Protein AF-A0AAP7GVU2-F1 (afdb_monomer)

Foldseek 3Di:
DQDPVLVVQCLQCVCVPQPPVNDDPPDDRPNHHHLPQPPVPWPLVVDDADLQCLQDWDATRPNPWIFGVLLSLLLVLQVDPDPVSVVVSVVSNVSSVVSPRDQAGAIPQLHGSLLSLLVQLQLLDVVGHPNDNPSNVVSLVDQYDLCSQATAGNQFGDHLLLSQLSNQALVSNLSSLVSPHDQQDDTLQNDGSLLVLLVLVCLQPPLVVVLVVLVPDDDFDPVQVVSVVSVCCSPDPHSCPVPVPPPDDPVVVSVVVSVVVSVSSVSSNVSCVVRHDPVSSLSSNLSSLVSPNQQQDFHDDGQKTGDGSLLSCLLVLPASSNVSNVVSVDDQADWMWGDPRPDTDIDGSVNSCVVSVSVNDDD

InterPro domains:
  IPR002110 Ankyrin repeat [PS50088] (156-188)
  IPR002110 Ankyrin repeat [SM00248] (156-185)
  IPR002110 Ankyrin repeat [SM00248] (189-222)
  IPR002110 Ankyrin repeat [SM00248] (268-297)
  IPR002110 Ankyrin repeat [SM00248] (305-334)
  IPR036770 Ankyrin repeat-containing domain superfamily [G3DSA:1.25.40.20] (55-212)
  IPR036770 Ankyrin repeat-containing domain superfamily [G3DSA:1.25.40.20] (213-343)
  IPR036770 Ankyrin repeat-containing domain superfamily [SSF48403] (91-334)

Structure (mmCIF, N/CA/C/O backbone):
data_AF-A0AAP7GVU2-F1
#
_entry.id   AF-A0AAP7GVU2-F1
#
loop_
_atom_site.group_PDB
_atom_site.id
_atom_site.type_symbol
_atom_site.label_atom_id
_atom_site.label_alt_id
_atom_site.label_comp_id
_atom_site.label_asym_id
_atom_site.label_entity_id
_atom_site.label_seq_id
_atom_site.pdbx_PDB_ins_code
_atom_site.Cartn_x
_atom_site.Cartn_y
_atom_site.Cartn_z
_atom_site.occupancy
_atom_site.B_iso_or_equiv
_atom_site.auth_seq_id
_atom_site.auth_comp_id
_atom_site.auth_asym_id
_atom_site.auth_atom_id
_atom_site.pdbx_PDB_model_num
ATOM 1 N N . MET A 1 1 ? 8.728 -13.410 10.302 1.00 65.19 1 MET A N 1
ATOM 2 C CA . MET A 1 1 ? 9.388 -14.628 9.750 1.00 65.19 1 MET A CA 1
ATOM 3 C C . MET A 1 1 ? 10.706 -14.190 9.121 1.00 65.19 1 MET A C 1
ATOM 5 O O . MET A 1 1 ? 10.751 -13.075 8.619 1.00 65.19 1 MET A O 1
ATOM 9 N N . ILE A 1 2 ? 11.783 -14.975 9.203 1.00 74.62 2 ILE A N 1
ATOM 10 C CA . ILE A 1 2 ? 13.047 -14.626 8.525 1.00 74.62 2 ILE A CA 1
ATOM 11 C C . ILE A 1 2 ? 12.935 -15.095 7.074 1.00 74.62 2 ILE A C 1
ATOM 13 O O . ILE A 1 2 ? 12.650 -16.266 6.845 1.00 74.62 2 ILE A O 1
ATOM 17 N N . ALA A 1 3 ? 13.106 -14.189 6.116 1.00 77.81 3 ALA A N 1
ATOM 18 C CA . ALA A 1 3 ? 13.034 -14.504 4.693 1.00 77.81 3 ALA A CA 1
ATOM 19 C C . ALA A 1 3 ? 14.402 -14.927 4.129 1.00 77.81 3 ALA A C 1
ATOM 21 O O . ALA A 1 3 ? 15.443 -14.462 4.591 1.00 77.81 3 ALA A O 1
ATOM 22 N N . ASP A 1 4 ? 14.411 -15.742 3.071 1.00 81.00 4 ASP A N 1
ATOM 23 C CA . ASP A 1 4 ? 15.646 -16.259 2.453 1.00 81.00 4 ASP A CA 1
ATOM 24 C C . ASP A 1 4 ? 16.606 -15.151 1.998 1.00 81.00 4 ASP A C 1
ATOM 26 O O . ASP A 1 4 ? 17.825 -15.269 2.133 1.00 81.00 4 ASP A O 1
ATOM 30 N N . TRP A 1 5 ? 16.063 -14.032 1.503 1.00 79.06 5 TRP A N 1
ATOM 31 C CA . TRP A 1 5 ? 16.873 -12.877 1.109 1.00 79.06 5 TRP A CA 1
ATOM 32 C C . TRP A 1 5 ? 17.590 -12.232 2.306 1.00 79.06 5 TRP A C 1
ATOM 34 O O . TRP A 1 5 ? 18.662 -11.656 2.130 1.00 79.06 5 TRP A O 1
ATOM 44 N N . GLU A 1 6 ? 17.035 -12.338 3.518 1.00 76.94 6 GLU A N 1
ATOM 45 C CA . GLU A 1 6 ? 17.656 -11.838 4.750 1.00 76.94 6 GLU A CA 1
ATOM 46 C C . GLU A 1 6 ? 18.810 -12.734 5.174 1.00 76.94 6 GLU A C 1
ATOM 48 O O . GLU A 1 6 ? 19.881 -12.231 5.506 1.00 76.94 6 GLU A O 1
ATOM 53 N N . VAL A 1 7 ? 18.620 -14.053 5.083 1.00 81.62 7 VAL A N 1
ATOM 54 C CA . VAL A 1 7 ? 19.674 -15.036 5.355 1.00 81.62 7 VAL A CA 1
ATOM 55 C C . VAL A 1 7 ? 20.846 -14.847 4.388 1.00 81.62 7 VAL A C 1
ATOM 57 O O . VAL A 1 7 ? 21.990 -14.750 4.833 1.00 81.62 7 VAL A O 1
ATOM 60 N N . ASP A 1 8 ? 20.580 -14.710 3.081 1.00 79.44 8 ASP A N 1
ATOM 61 C CA . ASP A 1 8 ? 21.617 -14.421 2.073 1.00 79.44 8 ASP A CA 1
ATOM 62 C C . ASP A 1 8 ? 22.334 -13.093 2.363 1.00 79.44 8 ASP A C 1
ATOM 64 O O . ASP A 1 8 ? 23.564 -13.016 2.299 1.00 79.44 8 ASP A O 1
ATOM 68 N N . MET A 1 9 ? 21.583 -12.049 2.726 1.00 77.00 9 MET A N 1
ATOM 69 C CA . MET A 1 9 ? 22.136 -10.743 3.074 1.00 77.00 9 MET A CA 1
ATOM 70 C C . MET A 1 9 ? 23.056 -10.819 4.306 1.00 77.00 9 MET A C 1
ATOM 72 O O . MET A 1 9 ? 24.172 -10.295 4.258 1.00 77.00 9 MET A O 1
ATOM 76 N N . TRP A 1 10 ? 22.632 -11.481 5.388 1.00 78.88 10 TRP A N 1
ATOM 77 C CA . TRP A 1 10 ? 23.441 -11.644 6.600 1.00 78.88 10 TRP A CA 1
ATOM 78 C C . TRP A 1 10 ? 24.687 -12.488 6.351 1.00 78.88 10 TRP A C 1
ATOM 80 O O . TRP A 1 10 ? 25.778 -12.079 6.747 1.00 78.88 10 TRP A O 1
ATOM 90 N N . ALA A 1 11 ? 24.563 -13.607 5.631 1.00 80.31 11 ALA A N 1
ATOM 91 C CA . ALA A 1 11 ? 25.698 -14.463 5.292 1.00 80.31 11 ALA A CA 1
ATOM 92 C C . ALA A 1 11 ? 26.778 -13.695 4.507 1.00 80.31 11 ALA A C 1
ATOM 94 O O . ALA A 1 11 ? 27.972 -13.827 4.771 1.00 80.31 11 ALA A O 1
ATOM 95 N N . ARG A 1 12 ? 26.371 -12.814 3.583 1.00 78.44 12 ARG A N 1
ATOM 96 C CA . ARG A 1 12 ? 27.285 -11.962 2.797 1.00 78.44 12 ARG A CA 1
ATOM 97 C C . ARG A 1 12 ? 27.910 -10.814 3.581 1.00 78.44 12 ARG A C 1
ATOM 99 O O . ARG A 1 12 ? 28.973 -10.328 3.194 1.00 78.44 12 ARG A O 1
ATOM 106 N N . ALA A 1 13 ? 27.255 -10.354 4.640 1.00 77.06 13 ALA A N 1
ATOM 107 C CA . ALA A 1 13 ? 27.757 -9.295 5.508 1.00 77.06 13 ALA A CA 1
ATOM 108 C C . ALA A 1 13 ? 28.444 -9.833 6.780 1.00 77.06 13 ALA A C 1
ATOM 110 O O . ALA A 1 13 ? 28.984 -9.041 7.548 1.00 77.06 13 ALA A O 1
ATOM 111 N N . PHE A 1 14 ? 28.531 -11.160 6.955 1.00 79.25 14 PHE A N 1
ATOM 112 C CA . PHE A 1 14 ? 29.124 -11.829 8.119 1.00 79.25 14 PHE A CA 1
ATOM 113 C C . PHE A 1 14 ? 30.484 -11.245 8.527 1.00 79.25 14 PHE A C 1
ATOM 115 O O . PHE A 1 14 ? 30.670 -10.854 9.672 1.00 79.25 14 PHE A O 1
ATOM 122 N N . ARG A 1 15 ? 31.412 -11.080 7.574 1.00 75.12 15 ARG A N 1
ATOM 123 C CA . ARG A 1 15 ? 32.756 -10.522 7.827 1.00 75.12 15 ARG A CA 1
ATOM 124 C C . ARG A 1 15 ? 32.776 -9.077 8.317 1.00 75.12 15 ARG A C 1
ATOM 126 O O . ARG A 1 15 ? 33.755 -8.674 8.932 1.00 75.12 15 ARG A O 1
ATOM 133 N N . GLN A 1 16 ? 31.765 -8.286 7.964 1.00 72.31 16 GLN A N 1
ATOM 134 C CA . GLN A 1 16 ? 31.697 -6.878 8.361 1.00 72.31 16 GLN A CA 1
ATOM 135 C C . GLN A 1 16 ? 31.318 -6.740 9.837 1.00 72.31 16 GLN A C 1
ATOM 137 O O . GLN A 1 16 ? 31.642 -5.734 10.454 1.00 72.31 16 GLN A O 1
ATOM 142 N N . VAL A 1 17 ? 30.644 -7.753 10.384 1.00 71.56 17 VAL A N 1
ATOM 143 C CA . VAL A 1 17 ? 30.125 -7.761 11.755 1.00 71.56 17 VAL A CA 1
ATOM 144 C C . VAL A 1 17 ? 30.976 -8.630 12.669 1.00 71.56 17 VAL A C 1
ATOM 146 O O . VAL A 1 17 ? 31.250 -8.246 13.799 1.00 71.56 17 VAL A O 1
ATOM 149 N N . PHE A 1 18 ? 31.424 -9.783 12.171 1.00 77.00 18 PHE A N 1
ATOM 150 C CA . PHE A 1 18 ? 32.244 -10.745 12.897 1.00 77.00 18 PHE A CA 1
ATOM 151 C C . PHE A 1 18 ? 33.656 -10.747 12.305 1.00 77.00 18 PHE A C 1
ATOM 153 O O . PHE A 1 18 ? 33.923 -11.468 11.332 1.00 77.00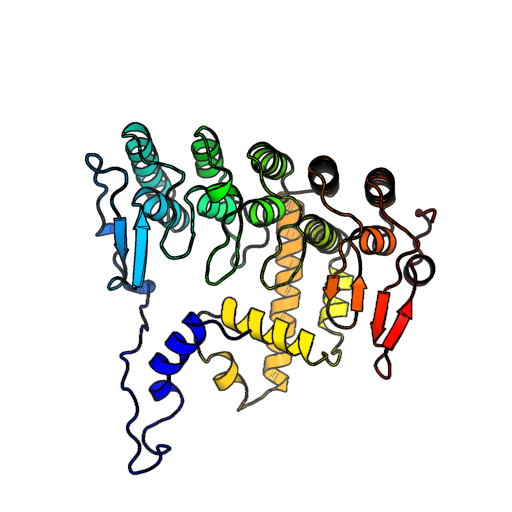 18 PHE A O 1
ATOM 160 N N . PRO A 1 19 ? 34.570 -9.919 12.841 1.00 78.88 19 PRO A N 1
ATOM 161 C CA . PRO A 1 19 ? 35.932 -9.845 12.339 1.00 78.88 19 PRO A CA 1
ATOM 162 C C . PRO A 1 19 ? 36.671 -11.159 12.629 1.00 78.88 19 PRO A C 1
ATOM 164 O O . PRO A 1 19 ? 36.316 -11.900 13.547 1.00 78.88 19 PRO A O 1
ATOM 167 N N . ARG A 1 20 ? 37.709 -11.460 11.836 1.00 80.50 20 ARG A N 1
ATOM 168 C CA . ARG A 1 20 ? 38.430 -12.751 11.873 1.00 80.50 20 ARG A CA 1
ATOM 169 C C . ARG A 1 20 ? 38.920 -13.158 13.263 1.00 80.50 20 ARG A C 1
ATOM 171 O O . ARG A 1 20 ? 39.019 -14.344 13.541 1.00 80.50 20 ARG A O 1
ATOM 178 N N . GLN A 1 21 ? 39.228 -12.189 14.118 1.00 83.19 21 GLN A N 1
ATOM 179 C CA . GLN A 1 21 ? 39.705 -12.405 15.481 1.00 83.19 21 GLN A CA 1
ATOM 180 C C . GLN A 1 21 ? 38.674 -13.123 16.367 1.00 83.19 21 GLN A C 1
ATOM 182 O O . GLN A 1 21 ? 39.062 -13.767 17.332 1.00 83.19 21 GLN A O 1
ATOM 187 N N . GLY A 1 22 ? 37.379 -13.023 16.047 1.00 82.06 22 GLY A N 1
ATOM 188 C CA . GLY A 1 22 ? 36.298 -13.680 16.787 1.00 82.06 22 GLY A CA 1
ATOM 189 C C . GLY A 1 22 ? 35.875 -15.037 16.220 1.00 82.06 22 GLY A C 1
ATOM 190 O O . GLY A 1 22 ? 34.825 -15.545 16.601 1.00 82.06 22 GLY A O 1
ATOM 191 N N . TRP A 1 23 ? 36.612 -15.596 15.257 1.00 87.38 23 TRP A N 1
ATOM 192 C CA . TRP A 1 23 ? 36.212 -16.830 14.580 1.00 87.38 23 TRP A CA 1
ATOM 193 C C . TRP A 1 23 ? 36.653 -18.059 15.373 1.00 87.38 23 TRP A C 1
ATOM 195 O O . TRP A 1 23 ? 37.788 -18.137 15.837 1.00 87.38 23 TRP A O 1
ATOM 205 N N . PHE A 1 24 ? 35.772 -19.053 15.483 1.00 88.00 24 PHE A N 1
ATOM 206 C CA . PHE A 1 24 ? 36.119 -20.349 16.063 1.00 88.00 24 PHE A CA 1
ATOM 207 C C . PHE A 1 24 ? 37.140 -21.088 15.188 1.00 88.00 24 PHE A C 1
ATOM 209 O O . PHE A 1 24 ? 36.930 -21.268 13.984 1.00 88.00 24 PHE A O 1
ATOM 216 N N . ASN A 1 25 ? 38.229 -21.540 15.813 1.00 85.00 25 ASN A N 1
ATOM 217 C CA . ASN A 1 25 ? 39.273 -22.328 15.161 1.00 85.00 25 ASN A CA 1
ATOM 218 C C . ASN A 1 25 ? 38.708 -23.636 14.586 1.00 85.00 25 ASN A C 1
ATOM 220 O O . ASN A 1 25 ? 37.848 -24.271 15.191 1.00 85.00 25 ASN A O 1
ATOM 224 N N . GLY A 1 26 ? 39.206 -24.047 13.417 1.00 85.94 26 GLY A N 1
ATOM 225 C CA . GLY A 1 26 ? 38.802 -25.297 12.759 1.00 85.94 26 GLY A CA 1
ATOM 226 C C . GLY A 1 26 ? 37.421 -25.271 12.090 1.00 85.94 26 GLY A C 1
ATOM 227 O O . GLY A 1 26 ? 37.005 -26.287 11.543 1.00 85.94 26 GLY A O 1
ATOM 228 N N . THR A 1 27 ? 36.718 -24.135 12.104 1.00 85.62 27 THR A N 1
ATOM 229 C CA . THR A 1 27 ? 35.428 -23.973 11.414 1.00 85.62 27 THR A CA 1
ATOM 230 C C . THR A 1 27 ? 35.636 -23.382 10.020 1.00 85.62 27 THR A C 1
ATOM 232 O O . THR A 1 27 ? 36.335 -22.378 9.871 1.00 85.62 27 THR A O 1
ATOM 235 N N . ASP A 1 28 ? 35.009 -23.980 9.005 1.00 81.62 28 ASP A N 1
ATOM 236 C CA . ASP A 1 28 ? 34.938 -23.391 7.667 1.00 81.62 28 ASP A CA 1
ATOM 237 C C . ASP A 1 28 ? 33.786 -22.381 7.600 1.00 81.62 28 ASP A C 1
ATOM 239 O O . ASP A 1 28 ? 32.633 -22.700 7.893 1.00 81.62 28 ASP A O 1
ATOM 243 N N . TYR A 1 29 ? 34.106 -21.145 7.223 1.00 79.44 29 TYR A N 1
ATOM 244 C CA . TYR A 1 29 ? 33.127 -20.073 7.081 1.00 79.44 29 TYR A CA 1
ATOM 245 C C . TYR A 1 29 ? 32.930 -19.798 5.589 1.00 79.44 29 TYR A C 1
ATOM 247 O O . TYR A 1 29 ? 33.891 -19.383 4.937 1.00 79.44 29 TYR A O 1
ATOM 255 N N . PRO A 1 30 ? 31.713 -19.936 5.027 1.00 70.94 30 PRO A N 1
ATOM 256 C CA . PRO A 1 30 ? 31.474 -19.670 3.614 1.00 70.94 30 PRO A CA 1
ATOM 257 C C . PRO A 1 30 ? 31.734 -18.191 3.312 1.00 70.94 30 PRO A C 1
ATOM 259 O O . PRO A 1 30 ? 30.993 -17.293 3.715 1.00 70.94 30 PRO A O 1
ATOM 262 N N . LEU A 1 31 ? 32.826 -17.922 2.597 1.00 71.00 31 LEU A N 1
ATOM 263 C CA . LEU A 1 31 ? 33.301 -16.572 2.303 1.00 71.00 31 LEU A CA 1
ATOM 264 C C . LEU A 1 31 ? 32.541 -15.973 1.122 1.00 71.00 31 LEU A C 1
ATOM 266 O O . LEU A 1 31 ? 33.088 -15.766 0.037 1.00 71.00 31 LEU A O 1
ATOM 270 N N . LEU A 1 32 ? 31.257 -15.698 1.326 1.00 76.88 32 LEU A N 1
ATOM 271 C CA . LEU A 1 32 ? 30.438 -15.068 0.304 1.00 76.88 32 LEU A CA 1
ATOM 272 C C . LEU A 1 32 ? 30.911 -13.630 0.073 1.00 76.88 32 LEU A C 1
ATOM 274 O O . LEU A 1 32 ? 31.090 -12.851 1.011 1.00 76.88 32 LEU A O 1
ATOM 278 N N . LYS A 1 33 ? 31.097 -13.253 -1.197 1.00 68.88 33 LYS A N 1
ATOM 279 C CA . LYS A 1 33 ? 31.385 -11.859 -1.547 1.00 68.88 33 LYS A CA 1
ATOM 280 C C . LYS A 1 33 ? 30.201 -10.976 -1.119 1.00 68.88 33 LYS A C 1
ATOM 282 O O . LYS A 1 33 ? 29.056 -11.324 -1.452 1.00 68.88 33 LYS A O 1
ATOM 287 N N . PRO A 1 34 ? 30.453 -9.836 -0.444 1.00 64.19 34 PRO A N 1
ATOM 288 C CA . PRO A 1 34 ? 29.413 -8.865 -0.152 1.00 64.19 34 PRO A CA 1
ATOM 289 C C . PRO A 1 34 ? 28.691 -8.463 -1.438 1.00 64.19 34 PRO A C 1
ATOM 291 O O . PRO A 1 34 ? 29.324 -8.030 -2.400 1.00 64.19 34 PRO A O 1
ATOM 294 N N . ARG A 1 35 ? 27.358 -8.552 -1.449 1.00 61.84 35 ARG A N 1
ATOM 295 C CA . ARG A 1 35 ? 26.519 -7.854 -2.435 1.00 61.84 35 ARG A CA 1
ATOM 296 C C . ARG A 1 35 ? 26.304 -6.418 -1.962 1.00 61.84 35 ARG A C 1
ATOM 298 O O . ARG A 1 35 ? 25.176 -5.951 -1.868 1.00 61.84 35 ARG A O 1
ATOM 305 N N . LEU A 1 36 ? 27.382 -5.715 -1.617 1.00 52.88 36 LEU A N 1
ATOM 306 C CA . LEU A 1 36 ? 27.309 -4.274 -1.389 1.00 52.88 36 LEU A CA 1
ATOM 307 C C . LEU A 1 36 ? 27.311 -3.617 -2.764 1.00 52.88 36 LEU A C 1
ATOM 309 O O . LEU A 1 36 ? 28.292 -3.042 -3.223 1.00 52.88 36 LEU A O 1
ATOM 313 N N . VAL A 1 37 ? 26.220 -3.836 -3.487 1.00 51.84 37 VAL A N 1
ATOM 314 C CA . VAL A 1 37 ? 26.040 -3.221 -4.782 1.00 51.84 37 VAL A CA 1
ATOM 315 C C . VAL A 1 37 ? 25.482 -1.849 -4.507 1.00 51.84 37 VAL A C 1
ATOM 317 O O . VAL A 1 37 ? 24.274 -1.667 -4.369 1.00 51.84 37 VAL A O 1
ATOM 320 N N . SER A 1 38 ? 26.392 -0.892 -4.359 1.00 55.25 38 SER A N 1
ATOM 321 C CA . SER A 1 38 ? 25.980 0.493 -4.328 1.00 55.25 38 SER A CA 1
ATOM 322 C C . SER A 1 38 ? 25.405 0.824 -5.696 1.00 55.25 38 SER A C 1
ATOM 324 O O . SER A 1 38 ? 26.133 0.972 -6.674 1.00 55.25 38 SER A O 1
ATOM 326 N N . LEU A 1 39 ? 24.082 0.946 -5.771 1.00 63.94 39 LEU A N 1
ATOM 327 C CA . LEU A 1 39 ? 23.434 1.531 -6.941 1.00 63.94 39 LEU A CA 1
ATOM 328 C C . LEU A 1 39 ? 23.939 2.967 -7.181 1.00 63.94 39 LEU A C 1
ATOM 330 O O . LEU A 1 39 ? 23.803 3.475 -8.286 1.00 63.94 39 LEU A O 1
ATOM 334 N N . SER A 1 40 ? 24.584 3.600 -6.190 1.00 62.53 40 SER A N 1
ATOM 335 C CA . SER A 1 40 ? 25.193 4.925 -6.335 1.00 62.53 40 SER A CA 1
ATOM 336 C C . SER A 1 40 ? 26.312 4.991 -7.379 1.00 62.53 40 SER A C 1
ATOM 338 O O . SER A 1 40 ? 26.596 6.079 -7.860 1.00 62.53 40 SER A O 1
ATOM 340 N N . THR A 1 41 ? 26.970 3.873 -7.713 1.00 67.56 41 THR A N 1
ATOM 341 C CA . THR A 1 41 ? 28.057 3.839 -8.712 1.00 67.56 41 THR A CA 1
ATOM 342 C C . THR A 1 41 ? 27.631 3.211 -10.034 1.00 67.56 41 THR A C 1
ATOM 344 O O . THR A 1 41 ? 28.432 3.132 -10.964 1.00 67.56 41 THR A O 1
ATOM 347 N N . PHE A 1 42 ? 26.386 2.741 -10.135 1.00 80.00 42 PHE A N 1
ATOM 348 C CA . PHE A 1 42 ? 25.878 2.170 -11.370 1.00 80.00 42 PHE A CA 1
ATOM 349 C C . PHE A 1 42 ? 25.580 3.293 -12.367 1.00 80.00 42 PHE A C 1
ATOM 351 O O . PHE A 1 42 ? 24.725 4.136 -12.103 1.00 80.00 42 PHE A O 1
ATOM 358 N N . ASP A 1 43 ? 26.254 3.289 -13.521 1.00 85.44 43 ASP A N 1
ATOM 359 C CA . ASP A 1 43 ? 25.897 4.188 -14.617 1.00 85.44 43 ASP A CA 1
ATOM 360 C C . ASP A 1 43 ? 24.568 3.741 -15.219 1.00 85.44 43 ASP A C 1
ATOM 362 O O . ASP A 1 43 ? 24.479 2.799 -16.012 1.00 85.44 43 ASP A O 1
ATOM 366 N N . TYR A 1 44 ? 23.515 4.436 -14.822 1.00 85.06 44 TYR A N 1
ATOM 367 C CA . TYR A 1 44 ? 22.190 4.162 -15.318 1.00 85.06 44 TYR A CA 1
ATOM 368 C C . TYR A 1 44 ? 22.072 4.431 -16.828 1.00 85.06 44 TYR A C 1
ATOM 370 O O . TYR A 1 44 ? 21.361 3.709 -17.524 1.00 85.06 44 TYR A O 1
ATOM 378 N N . GLU A 1 45 ? 22.787 5.409 -17.382 1.00 86.69 45 GLU A N 1
ATOM 379 C CA . GLU A 1 45 ? 22.680 5.767 -18.804 1.00 86.69 45 GLU A CA 1
ATOM 380 C C . GLU A 1 45 ? 23.320 4.737 -19.748 1.00 86.69 45 GLU A C 1
ATOM 382 O O . GLU A 1 45 ? 23.076 4.777 -20.963 1.00 86.69 45 GLU A O 1
ATOM 387 N N . SER A 1 46 ? 24.080 3.782 -19.201 1.00 89.25 46 SER A N 1
ATOM 388 C CA . SER A 1 46 ? 24.708 2.683 -19.944 1.00 89.25 46 SER A CA 1
ATOM 389 C C . SER A 1 46 ? 23.701 1.755 -20.636 1.00 89.25 46 SER A C 1
ATOM 391 O O . SER A 1 46 ? 24.012 1.147 -21.662 1.00 89.25 46 SER A O 1
ATOM 393 N N . ILE A 1 47 ? 22.470 1.654 -20.122 1.00 92.62 47 ILE A N 1
ATOM 394 C CA . ILE A 1 47 ? 21.434 0.787 -20.691 1.00 92.62 47 ILE A CA 1
ATOM 395 C C . ILE A 1 47 ? 20.628 1.558 -21.727 1.00 92.62 47 ILE A C 1
ATOM 397 O O . ILE A 1 47 ? 19.825 2.431 -21.398 1.00 92.62 47 ILE A O 1
ATOM 401 N N . LYS A 1 48 ? 20.815 1.191 -22.996 1.00 95.56 48 LYS A N 1
ATOM 402 C CA . LYS A 1 48 ? 20.029 1.717 -24.117 1.00 95.56 48 LYS A CA 1
ATOM 403 C C . LYS A 1 48 ? 18.796 0.842 -24.389 1.00 95.56 48 LYS A C 1
ATOM 405 O O . LYS A 1 48 ? 18.889 -0.382 -24.256 1.00 95.56 48 LYS A O 1
ATOM 410 N N . PRO A 1 49 ? 17.649 1.442 -24.757 1.00 96.81 49 PRO A N 1
ATOM 411 C CA . PRO A 1 49 ? 16.435 0.692 -25.064 1.00 96.81 49 PRO A CA 1
ATOM 412 C C . PRO A 1 49 ? 16.601 -0.141 -26.338 1.00 96.81 49 PRO A C 1
ATOM 414 O O . PRO A 1 49 ? 17.197 0.316 -27.312 1.00 96.81 49 PRO A O 1
ATOM 417 N N . ASP A 1 50 ? 16.032 -1.346 -26.350 1.00 97.50 50 ASP A N 1
ATOM 418 C CA . ASP A 1 50 ? 15.917 -2.172 -27.553 1.00 97.50 50 ASP A CA 1
ATOM 419 C C . ASP A 1 50 ? 14.456 -2.253 -27.983 1.00 97.50 50 ASP A C 1
ATOM 421 O O . ASP A 1 50 ? 13.664 -3.012 -27.427 1.00 97.50 50 ASP A O 1
ATOM 425 N N . TYR A 1 51 ? 14.100 -1.467 -28.992 1.00 97.81 51 TYR A N 1
ATOM 426 C CA . TYR A 1 51 ? 12.734 -1.426 -29.506 1.00 97.81 51 TYR A CA 1
ATOM 427 C C . TYR A 1 51 ? 12.356 -2.670 -30.321 1.00 97.81 51 TYR A C 1
ATOM 429 O O . TYR A 1 51 ? 11.172 -2.934 -30.478 1.00 97.81 51 TYR A O 1
ATOM 437 N N . LYS A 1 52 ? 13.330 -3.455 -30.815 1.00 97.56 52 LYS A N 1
ATOM 438 C CA . LYS A 1 52 ? 13.048 -4.700 -31.553 1.00 97.56 52 LYS A CA 1
ATOM 439 C C . LYS A 1 52 ? 12.632 -5.826 -30.611 1.00 97.56 52 LYS A C 1
ATOM 441 O O . LYS A 1 52 ? 11.832 -6.674 -30.986 1.00 97.56 52 LYS A O 1
ATOM 446 N N . ASN A 1 53 ? 13.175 -5.826 -29.393 1.00 97.31 53 ASN A N 1
ATOM 447 C CA . ASN A 1 53 ? 12.857 -6.790 -28.342 1.00 97.31 53 ASN A CA 1
ATOM 448 C C . ASN A 1 53 ? 12.267 -6.066 -27.121 1.00 97.31 53 ASN A C 1
ATOM 450 O O . ASN A 1 53 ? 12.912 -6.024 -26.069 1.00 97.31 53 ASN A O 1
ATOM 454 N N . PRO A 1 54 ? 11.043 -5.511 -27.230 1.00 96.00 54 PRO A N 1
ATOM 455 C CA . PRO A 1 54 ? 10.420 -4.623 -26.240 1.00 96.00 54 PRO A CA 1
ATOM 456 C C . PRO A 1 54 ? 10.343 -5.229 -24.822 1.00 96.00 54 PRO A C 1
ATOM 458 O O . PRO A 1 54 ? 10.417 -4.499 -23.835 1.00 96.00 54 PRO A O 1
ATOM 461 N N . ASN A 1 55 ? 10.290 -6.561 -24.718 1.00 96.94 55 ASN A N 1
ATOM 462 C CA . ASN A 1 55 ? 10.145 -7.313 -23.468 1.00 96.94 55 ASN A CA 1
ATOM 463 C C . ASN A 1 55 ? 11.452 -7.939 -22.956 1.00 96.94 55 ASN A C 1
ATOM 465 O O . ASN A 1 55 ? 11.428 -8.759 -22.036 1.00 96.94 55 ASN A O 1
ATOM 469 N N . ARG A 1 56 ? 12.612 -7.587 -23.532 1.00 96.44 56 ARG A N 1
ATOM 470 C CA . ARG A 1 56 ? 13.892 -8.139 -23.068 1.00 96.44 56 ARG A CA 1
ATOM 471 C C . ARG A 1 56 ? 14.141 -7.801 -21.598 1.00 96.44 56 ARG A C 1
ATOM 473 O O . ARG A 1 56 ? 13.832 -6.709 -21.111 1.00 96.44 56 ARG A O 1
ATOM 480 N N . MET A 1 57 ? 14.795 -8.730 -20.910 1.00 95.94 57 MET A N 1
ATOM 481 C CA . MET A 1 57 ? 15.240 -8.517 -19.538 1.00 95.94 57 MET A CA 1
ATOM 482 C C . MET A 1 57 ? 16.545 -7.721 -19.516 1.00 95.94 57 MET A C 1
ATOM 484 O O . MET A 1 57 ? 17.521 -8.066 -20.183 1.00 95.94 57 MET A O 1
ATOM 488 N N . VAL A 1 58 ? 16.576 -6.703 -18.671 1.00 94.56 58 VAL A N 1
ATOM 489 C CA . VAL A 1 58 ? 17.743 -5.905 -18.311 1.00 94.56 58 VAL A CA 1
ATOM 490 C C . VAL A 1 58 ? 18.301 -6.440 -16.999 1.00 94.56 58 VAL A C 1
ATOM 492 O O . VAL A 1 58 ? 17.548 -6.752 -16.077 1.00 94.56 58 VAL A O 1
ATOM 495 N N . SER A 1 59 ? 19.624 -6.570 -16.916 1.00 91.25 59 SER A N 1
ATOM 496 C CA . SER A 1 59 ? 20.331 -6.878 -15.671 1.00 91.25 59 SER A CA 1
ATOM 497 C C . SER A 1 59 ? 21.143 -5.662 -15.264 1.00 91.25 59 SER A C 1
ATOM 499 O O . SER A 1 59 ? 21.924 -5.164 -16.069 1.00 91.25 59 SER A O 1
ATOM 501 N N . ILE A 1 60 ? 20.987 -5.210 -14.025 1.00 86.25 60 ILE A N 1
ATOM 502 C CA . ILE A 1 60 ? 21.782 -4.112 -13.478 1.00 86.25 60 ILE A CA 1
ATOM 503 C C . ILE A 1 60 ? 22.587 -4.593 -12.286 1.00 86.25 60 ILE A C 1
ATOM 505 O O . ILE A 1 60 ? 22.220 -5.568 -11.618 1.00 86.25 60 ILE A O 1
ATOM 509 N N . ALA A 1 61 ? 23.664 -3.862 -12.003 1.00 75.12 61 ALA A N 1
ATOM 510 C CA . ALA A 1 61 ? 24.355 -3.980 -10.734 1.00 75.12 61 ALA A CA 1
ATOM 511 C C . ALA A 1 61 ? 24.875 -5.425 -10.498 1.00 75.12 61 ALA A C 1
ATOM 513 O O . ALA A 1 61 ? 24.543 -6.089 -9.516 1.00 75.12 61 ALA A O 1
ATOM 514 N N . ASN A 1 62 ? 25.646 -5.947 -11.463 1.00 75.12 62 ASN A N 1
ATOM 515 C CA . ASN A 1 62 ? 26.185 -7.318 -11.481 1.00 75.12 62 ASN A CA 1
ATOM 516 C C . ASN A 1 62 ? 25.111 -8.416 -11.350 1.00 75.12 62 ASN A C 1
ATOM 518 O O . ASN A 1 62 ? 25.243 -9.338 -10.549 1.00 75.12 62 ASN A O 1
ATOM 522 N N . HIS A 1 63 ? 24.029 -8.302 -12.128 1.00 75.56 63 HIS A N 1
ATOM 523 C CA . HIS A 1 63 ? 22.874 -9.217 -12.122 1.00 75.56 63 HIS A CA 1
ATOM 524 C C . HIS A 1 63 ? 22.087 -9.279 -10.804 1.00 75.56 63 HIS A C 1
ATOM 526 O O . HIS A 1 63 ? 21.241 -10.162 -10.640 1.00 75.56 63 HIS A O 1
ATOM 532 N N . THR A 1 64 ? 22.320 -8.332 -9.890 1.00 74.50 64 THR A N 1
ATOM 533 C CA . THR A 1 64 ? 21.605 -8.263 -8.608 1.00 74.50 64 THR A CA 1
ATOM 534 C C . THR A 1 64 ? 20.139 -7.916 -8.812 1.00 74.50 64 THR A C 1
ATOM 536 O O . THR A 1 64 ? 19.281 -8.521 -8.181 1.00 74.50 64 THR A O 1
ATOM 539 N N . LYS A 1 65 ? 19.833 -6.995 -9.733 1.00 83.75 65 LYS A N 1
ATOM 540 C CA . LYS A 1 65 ? 18.454 -6.740 -10.158 1.00 83.75 65 LYS A CA 1
ATOM 541 C C . LYS A 1 65 ? 18.283 -7.134 -11.615 1.00 83.75 65 LYS A C 1
ATOM 543 O O . LYS A 1 65 ? 19.122 -6.814 -12.460 1.00 83.75 65 LYS A O 1
ATOM 548 N N . ARG A 1 66 ? 17.175 -7.817 -11.908 1.00 91.50 66 ARG A N 1
ATOM 549 C CA . ARG A 1 66 ? 16.787 -8.198 -13.266 1.00 91.50 66 ARG A CA 1
ATOM 550 C C . ARG A 1 66 ? 15.314 -7.886 -13.480 1.00 91.50 66 ARG A C 1
ATOM 552 O O . ARG A 1 66 ? 14.470 -8.354 -12.718 1.00 91.50 66 ARG A O 1
ATOM 559 N N . MET A 1 67 ? 15.018 -7.111 -14.511 1.00 95.94 67 MET A N 1
ATOM 560 C CA . MET A 1 67 ? 13.668 -6.624 -14.792 1.00 95.94 67 MET A CA 1
ATOM 561 C C . MET A 1 67 ? 13.464 -6.404 -16.294 1.00 95.94 67 MET A C 1
ATOM 563 O O . MET A 1 67 ? 14.454 -6.207 -16.999 1.00 95.94 67 MET A O 1
ATOM 567 N N . PRO A 1 68 ? 12.226 -6.441 -16.803 1.00 97.44 68 PRO A N 1
ATOM 568 C CA . PRO A 1 68 ? 11.926 -6.044 -18.176 1.00 97.44 68 PRO A CA 1
ATOM 569 C C . PRO A 1 68 ? 12.374 -4.607 -18.420 1.00 97.44 68 PRO A C 1
ATOM 571 O O . PRO A 1 68 ? 12.324 -3.777 -17.509 1.00 97.44 68 PRO A O 1
ATOM 574 N N . GLN A 1 69 ? 12.787 -4.282 -19.641 1.00 97.44 69 GLN A N 1
ATOM 575 C CA . GLN A 1 69 ? 13.231 -2.919 -19.935 1.00 97.44 69 GLN A CA 1
ATOM 576 C C . GLN A 1 69 ? 12.141 -1.861 -19.699 1.00 97.44 69 GLN A C 1
ATOM 578 O O . GLN A 1 69 ? 12.472 -0.782 -19.221 1.00 97.44 69 GLN A O 1
ATOM 583 N N . LEU A 1 70 ? 10.854 -2.166 -19.919 1.00 98.50 70 LEU A N 1
ATOM 584 C CA . LEU A 1 70 ? 9.762 -1.247 -19.568 1.00 98.50 70 LEU A CA 1
ATOM 585 C C . LEU A 1 70 ? 9.777 -0.902 -18.070 1.00 98.50 70 LEU A C 1
ATOM 587 O O . LEU A 1 70 ? 9.825 0.269 -17.705 1.00 98.50 70 LEU A O 1
ATOM 591 N N . VAL A 1 71 ? 9.833 -1.921 -17.209 1.00 98.12 71 VAL A N 1
ATOM 592 C CA . VAL A 1 71 ? 9.930 -1.761 -15.749 1.00 98.12 71 VAL A CA 1
ATOM 593 C C . VAL A 1 71 ? 11.181 -0.963 -15.364 1.00 98.12 71 VAL A C 1
ATOM 595 O O . VAL A 1 71 ? 11.103 -0.053 -14.541 1.00 98.12 71 VAL A O 1
ATOM 598 N N . TYR A 1 72 ? 12.319 -1.243 -16.008 1.00 97.25 72 TYR A N 1
ATOM 599 C CA . TYR A 1 72 ? 13.565 -0.503 -15.799 1.00 97.25 72 TYR A CA 1
ATOM 600 C C . TYR A 1 72 ? 13.429 0.987 -16.126 1.00 97.25 72 TYR A C 1
ATOM 602 O O . TYR A 1 72 ? 13.828 1.826 -15.318 1.00 97.25 72 TYR A O 1
ATOM 610 N N . PHE A 1 73 ? 12.860 1.330 -17.285 1.00 98.06 73 PHE A N 1
ATOM 611 C CA . PHE A 1 73 ? 12.696 2.725 -17.681 1.00 98.06 73 PHE A CA 1
ATOM 612 C C . PHE A 1 73 ? 11.633 3.444 -16.839 1.00 98.06 73 PHE A C 1
ATOM 614 O O . PHE A 1 73 ? 11.838 4.608 -16.514 1.00 98.06 73 PHE A O 1
ATOM 621 N N . CYS A 1 74 ? 10.572 2.770 -16.381 1.00 97.94 74 CYS A N 1
ATOM 622 C CA . CYS A 1 74 ? 9.624 3.331 -15.408 1.00 97.94 74 CYS A CA 1
ATOM 623 C C . CYS A 1 74 ? 10.284 3.628 -14.053 1.00 97.94 74 CYS A C 1
ATOM 625 O O . CYS A 1 74 ? 10.091 4.707 -13.494 1.00 97.94 74 CYS A O 1
ATOM 627 N N . TRP A 1 75 ? 11.117 2.715 -13.547 1.00 95.19 75 TRP A N 1
ATOM 628 C CA . TRP A 1 75 ? 11.902 2.953 -12.334 1.00 95.19 75 TRP A CA 1
ATOM 629 C C . TRP A 1 75 ? 12.869 4.133 -12.508 1.00 95.19 75 TRP A C 1
ATOM 631 O O . TRP A 1 75 ? 12.919 5.032 -11.669 1.00 95.19 75 TRP A O 1
ATOM 641 N N . ARG A 1 76 ? 13.588 4.172 -13.637 1.00 94.50 76 ARG A N 1
ATOM 642 C CA . ARG A 1 76 ? 14.520 5.250 -14.008 1.00 94.50 76 ARG A CA 1
ATOM 643 C C . ARG A 1 76 ? 13.857 6.604 -14.157 1.00 94.50 76 ARG A C 1
ATOM 645 O O . ARG A 1 76 ? 14.433 7.595 -13.724 1.00 94.50 76 ARG A O 1
ATOM 652 N N . TRP A 1 77 ? 12.665 6.644 -14.740 1.00 96.06 77 TRP A N 1
ATOM 653 C CA . TRP A 1 77 ? 11.871 7.861 -14.862 1.00 96.06 77 TRP A CA 1
ATOM 654 C C . TRP A 1 77 ? 11.647 8.497 -13.490 1.00 96.06 77 TRP A C 1
ATOM 656 O O . TRP A 1 77 ? 11.791 9.701 -13.319 1.00 96.06 77 TRP A O 1
ATOM 666 N N . GLY A 1 78 ? 11.418 7.658 -12.478 1.00 90.81 78 GLY A N 1
ATOM 667 C CA . GLY A 1 78 ? 11.299 8.085 -11.096 1.00 90.81 78 GLY A CA 1
ATOM 668 C C . GLY A 1 78 ? 12.583 8.607 -10.442 1.00 90.81 78 GLY A C 1
ATOM 669 O O . GLY A 1 78 ? 12.491 9.251 -9.398 1.00 90.81 78 GLY A O 1
ATOM 670 N N . LEU A 1 79 ? 13.755 8.325 -11.005 1.00 89.25 79 LEU A N 1
ATOM 671 C CA . LEU A 1 79 ? 15.058 8.772 -10.501 1.00 89.25 79 LEU A CA 1
ATOM 672 C C . LEU A 1 79 ? 15.599 9.992 -11.259 1.00 89.25 79 LEU A C 1
ATOM 674 O O . LEU A 1 79 ? 16.712 10.429 -10.977 1.00 89.25 79 LEU A O 1
ATOM 678 N N . ALA A 1 80 ? 14.852 10.519 -12.233 1.00 91.25 80 ALA A N 1
ATOM 679 C CA . ALA A 1 80 ? 15.275 11.676 -13.005 1.00 91.25 80 ALA A CA 1
ATOM 680 C C . ALA A 1 80 ? 15.458 12.904 -12.097 1.00 91.25 80 ALA A C 1
ATOM 682 O O . ALA A 1 80 ? 14.560 13.290 -11.350 1.00 91.25 80 ALA A O 1
ATOM 683 N N . ASP A 1 81 ? 16.631 13.527 -12.188 1.00 89.31 81 ASP A N 1
ATOM 684 C CA . ASP A 1 81 ? 17.020 14.731 -11.444 1.00 89.31 81 ASP A CA 1
ATOM 685 C C . ASP A 1 81 ? 16.646 16.033 -12.178 1.00 89.31 81 ASP A C 1
ATOM 687 O O . ASP A 1 81 ? 16.741 17.119 -11.609 1.00 89.31 81 ASP A O 1
ATOM 691 N N . SER A 1 82 ? 16.186 15.940 -13.431 1.00 92.75 82 SER A N 1
ATOM 692 C CA . SER A 1 82 ? 15.745 17.077 -14.235 1.00 92.75 82 SER A CA 1
ATOM 693 C C . SER A 1 82 ? 14.503 16.748 -15.064 1.00 92.75 82 SER A C 1
ATOM 695 O O . SER A 1 82 ? 14.260 15.603 -15.451 1.00 92.75 82 SER A O 1
ATOM 697 N N . LYS A 1 83 ? 13.720 17.785 -15.389 1.00 93.31 83 LYS A N 1
ATOM 698 C CA . LYS A 1 83 ? 12.538 17.664 -16.260 1.00 93.31 83 LYS A CA 1
ATOM 699 C C . LYS A 1 83 ? 12.906 17.195 -17.674 1.00 93.31 83 LYS A C 1
ATOM 701 O O . LYS A 1 83 ? 12.114 16.516 -18.314 1.00 93.31 83 LYS A O 1
ATOM 706 N N . GLU A 1 84 ? 14.095 17.548 -18.154 1.00 96.00 84 GLU A N 1
ATOM 707 C CA . GLU A 1 84 ? 14.609 17.106 -19.453 1.00 96.00 84 GLU A CA 1
ATOM 708 C C . GLU A 1 84 ? 14.831 15.590 -19.473 1.00 96.00 84 GLU A C 1
ATOM 710 O O . GLU A 1 84 ? 14.229 14.904 -20.298 1.00 96.00 84 GLU A O 1
ATOM 715 N N . LYS A 1 85 ? 15.572 15.045 -18.495 1.00 94.56 85 LYS A N 1
ATOM 716 C CA . LYS A 1 85 ? 15.776 13.593 -18.379 1.00 94.56 85 LYS A CA 1
ATOM 717 C C . LYS A 1 85 ? 14.462 12.849 -18.155 1.00 94.56 85 LYS A C 1
ATOM 719 O O . LYS A 1 85 ? 14.243 11.796 -18.748 1.00 94.56 85 LYS A O 1
ATOM 724 N N . GLU A 1 86 ? 13.571 13.402 -17.332 1.00 95.31 86 GLU A N 1
ATOM 725 C CA . GLU A 1 86 ? 12.224 12.862 -17.114 1.00 95.31 86 GLU A CA 1
ATOM 726 C C . GLU A 1 86 ? 11.458 12.744 -18.446 1.00 95.31 86 GLU A C 1
ATOM 728 O O . GLU A 1 86 ? 10.907 11.686 -18.755 1.00 95.31 86 GLU A O 1
ATOM 733 N N . ASN A 1 87 ? 11.479 13.791 -19.278 1.00 96.94 87 ASN A N 1
ATOM 734 C CA . ASN A 1 87 ? 10.840 13.792 -20.594 1.00 96.94 87 ASN A CA 1
ATOM 735 C C . ASN A 1 87 ? 11.494 12.806 -21.569 1.00 96.94 87 ASN A C 1
ATOM 737 O O . ASN A 1 87 ? 10.790 12.126 -22.315 1.00 96.94 87 ASN A O 1
ATOM 741 N N . ASP A 1 88 ? 12.820 12.713 -21.580 1.00 97.12 88 ASP A N 1
ATOM 742 C CA . ASP A 1 88 ? 13.535 11.817 -22.487 1.00 97.12 88 ASP A CA 1
ATOM 743 C C . ASP A 1 88 ? 13.310 10.347 -22.135 1.00 97.12 88 ASP A C 1
ATOM 745 O O . ASP A 1 88 ? 13.005 9.540 -23.017 1.00 97.12 88 ASP A O 1
ATOM 749 N N . ILE A 1 89 ? 13.331 10.000 -20.846 1.00 98.12 89 ILE A N 1
ATOM 750 C CA . ILE A 1 89 ? 12.958 8.657 -20.392 1.00 98.12 89 ILE A CA 1
ATOM 751 C C . ILE A 1 89 ? 11.482 8.384 -20.710 1.00 98.12 89 ILE A C 1
ATOM 753 O O . ILE A 1 89 ? 11.141 7.290 -21.157 1.00 98.12 89 ILE A O 1
ATOM 757 N N . PHE A 1 90 ? 10.599 9.373 -20.558 1.00 98.38 90 PHE A N 1
ATOM 758 C CA . PHE A 1 90 ? 9.188 9.215 -20.909 1.00 98.38 90 PHE A CA 1
ATOM 759 C C . PHE A 1 90 ? 8.974 8.932 -22.406 1.00 98.38 90 PHE A C 1
ATOM 761 O O . PHE A 1 90 ? 8.166 8.070 -22.755 1.00 98.38 90 PHE A O 1
ATOM 768 N N . LYS A 1 91 ? 9.738 9.579 -23.303 1.00 98.56 91 LYS A N 1
ATOM 769 C CA . LYS A 1 91 ? 9.742 9.254 -24.745 1.00 98.56 91 LYS A CA 1
ATOM 770 C C . LYS A 1 91 ? 10.183 7.808 -24.993 1.00 98.56 91 LYS A C 1
ATOM 772 O O . LYS A 1 91 ? 9.602 7.138 -25.844 1.00 98.56 91 LYS A O 1
ATOM 777 N N . ILE A 1 92 ? 11.177 7.313 -24.248 1.00 98.62 92 ILE A N 1
ATOM 778 C CA . ILE A 1 92 ? 11.617 5.911 -24.332 1.00 98.62 92 ILE A CA 1
ATOM 779 C C . ILE A 1 92 ? 10.490 4.965 -23.912 1.00 98.62 92 ILE A C 1
ATOM 781 O O . ILE A 1 92 ? 10.221 4.009 -24.635 1.00 98.62 92 ILE A O 1
ATOM 785 N N . ILE A 1 93 ? 9.819 5.240 -22.789 1.00 98.75 93 ILE A N 1
ATOM 786 C CA . ILE A 1 93 ? 8.694 4.433 -22.289 1.00 98.75 93 ILE A CA 1
ATOM 787 C C . ILE A 1 93 ? 7.580 4.365 -23.335 1.00 98.75 93 ILE A C 1
ATOM 789 O O . ILE A 1 93 ? 7.152 3.268 -23.683 1.00 98.75 93 ILE A O 1
ATOM 793 N N . LYS A 1 94 ? 7.163 5.511 -23.891 1.00 98.75 94 LYS A N 1
ATOM 794 C CA . LYS A 1 94 ? 6.161 5.555 -24.968 1.00 98.75 94 LYS A CA 1
ATOM 795 C C . LYS A 1 94 ? 6.572 4.699 -26.158 1.00 98.75 94 LYS A C 1
ATOM 797 O O . LYS A 1 94 ? 5.833 3.810 -26.548 1.00 98.75 94 LYS A O 1
ATOM 802 N N . LYS A 1 95 ? 7.797 4.878 -26.654 1.00 98.69 95 LYS A N 1
ATOM 803 C CA . LYS A 1 95 ? 8.283 4.124 -27.811 1.00 98.69 95 LYS A CA 1
ATOM 804 C C . LYS A 1 95 ? 8.391 2.618 -27.543 1.00 98.69 95 LYS A C 1
ATOM 806 O O . LYS A 1 95 ? 8.206 1.830 -28.463 1.00 98.69 95 LYS A O 1
ATOM 811 N N . LEU A 1 96 ? 8.687 2.197 -26.311 1.00 98.75 96 LEU A N 1
ATOM 812 C CA . LEU A 1 96 ? 8.641 0.783 -25.924 1.00 98.75 96 LEU A CA 1
ATOM 813 C C . LEU A 1 96 ? 7.214 0.231 -25.986 1.00 98.75 96 LEU A C 1
ATOM 815 O O . LEU A 1 96 ? 7.014 -0.850 -26.531 1.00 98.75 96 LEU A O 1
ATOM 819 N N . LEU A 1 97 ? 6.238 0.979 -25.471 1.00 98.62 97 LEU A N 1
ATOM 820 C CA . LEU A 1 97 ? 4.824 0.606 -25.522 1.00 98.62 97 LEU A CA 1
ATOM 821 C C . LEU A 1 97 ? 4.295 0.574 -26.967 1.00 98.62 97 LEU A C 1
ATOM 823 O O . LEU A 1 97 ? 3.664 -0.408 -27.342 1.00 98.62 97 LEU A O 1
ATOM 827 N N . ASP A 1 98 ? 4.659 1.555 -27.803 1.00 98.31 98 ASP A N 1
ATOM 828 C CA . ASP A 1 98 ? 4.336 1.589 -29.243 1.00 98.31 98 ASP A CA 1
ATOM 829 C C . ASP A 1 98 ? 4.908 0.375 -30.000 1.00 98.31 98 ASP A C 1
ATOM 831 O O . ASP A 1 98 ? 4.410 -0.009 -31.055 1.00 98.31 98 ASP A O 1
ATOM 835 N N . ASN A 1 99 ? 5.971 -0.236 -29.465 1.00 98.31 99 ASN A N 1
ATOM 836 C CA . ASN A 1 99 ? 6.573 -1.465 -29.981 1.00 98.31 99 ASN A CA 1
ATOM 837 C C . ASN A 1 99 ? 6.100 -2.713 -29.213 1.00 98.31 99 ASN A C 1
ATOM 839 O O . ASN A 1 99 ? 6.799 -3.717 -29.217 1.00 98.31 99 ASN A O 1
ATOM 843 N N . ASN A 1 100 ? 4.924 -2.686 -28.576 1.00 97.75 100 ASN A N 1
ATOM 844 C CA . ASN A 1 100 ? 4.301 -3.819 -27.875 1.00 97.75 100 ASN A CA 1
ATOM 845 C C . ASN A 1 100 ? 5.076 -4.329 -26.642 1.00 97.75 100 ASN A C 1
ATOM 847 O O . ASN A 1 100 ? 5.128 -5.537 -26.375 1.00 97.75 100 ASN A O 1
ATOM 851 N N . ALA A 1 101 ? 5.687 -3.429 -25.865 1.00 98.44 101 ALA A N 1
ATOM 852 C CA . ALA A 1 101 ? 6.135 -3.779 -24.517 1.00 98.44 101 ALA A CA 1
ATOM 853 C C . ALA A 1 101 ? 4.934 -4.143 -23.635 1.00 98.44 101 ALA A C 1
ATOM 855 O O . ALA A 1 101 ? 3.984 -3.375 -23.509 1.00 98.44 101 ALA A O 1
ATOM 856 N N . ASP A 1 102 ? 4.988 -5.315 -23.012 1.00 98.38 102 ASP A N 1
ATOM 857 C CA . ASP A 1 102 ? 3.926 -5.837 -22.166 1.00 98.38 102 ASP A CA 1
ATOM 858 C C . ASP A 1 102 ? 4.018 -5.223 -20.761 1.00 98.38 102 ASP A C 1
ATOM 860 O O . ASP A 1 102 ? 4.988 -5.415 -20.019 1.00 98.38 102 ASP A O 1
ATOM 864 N N . VAL A 1 103 ? 2.971 -4.481 -20.395 1.00 98.31 103 VAL A N 1
ATOM 865 C CA . VAL A 1 103 ? 2.823 -3.807 -19.096 1.00 98.31 103 VAL A CA 1
ATOM 866 C C . VAL A 1 103 ? 2.703 -4.782 -17.920 1.00 98.31 103 VAL A C 1
ATOM 868 O O . VAL A 1 103 ? 2.878 -4.376 -16.769 1.00 98.31 103 VAL A O 1
ATOM 871 N N . ASN A 1 104 ? 2.438 -6.063 -18.195 1.00 98.38 104 ASN A N 1
ATOM 872 C CA . ASN A 1 104 ? 2.192 -7.094 -17.193 1.00 98.38 104 ASN A CA 1
ATOM 873 C C . ASN A 1 104 ? 3.436 -7.887 -16.786 1.00 98.38 104 ASN A C 1
ATOM 875 O O . ASN A 1 104 ? 3.371 -8.640 -15.808 1.00 98.38 104 ASN A O 1
ATOM 879 N N . VAL A 1 105 ? 4.564 -7.733 -17.487 1.00 97.81 105 VAL A N 1
ATOM 880 C CA . VAL A 1 105 ? 5.792 -8.458 -17.143 1.00 97.81 105 VAL A CA 1
ATOM 881 C C . VAL A 1 105 ? 6.402 -7.866 -15.874 1.00 97.81 105 VAL A C 1
ATOM 883 O O . VAL A 1 105 ? 6.692 -6.672 -15.793 1.00 97.81 105 VAL A O 1
ATOM 886 N N . LEU A 1 106 ? 6.621 -8.721 -14.878 1.00 96.81 106 LEU A N 1
ATOM 887 C CA . LEU A 1 106 ? 7.173 -8.334 -13.583 1.00 96.81 106 LEU A CA 1
ATOM 888 C C . LEU A 1 106 ? 8.703 -8.454 -13.555 1.00 96.81 106 LEU A C 1
ATOM 890 O O . LEU A 1 106 ? 9.303 -9.274 -14.257 1.00 96.81 106 LEU A O 1
ATOM 894 N N . SER A 1 107 ? 9.351 -7.662 -12.700 1.00 95.69 107 SER A N 1
ATOM 895 C CA . SER A 1 107 ? 10.746 -7.893 -12.317 1.00 95.69 107 SER A CA 1
ATOM 896 C C . SER A 1 107 ? 10.905 -9.196 -11.523 1.00 95.69 107 SER A C 1
ATOM 898 O O . SER A 1 107 ? 9.929 -9.802 -11.080 1.00 95.69 107 SER A O 1
ATOM 900 N N . ARG A 1 108 ? 12.154 -9.619 -11.280 1.00 92.19 108 ARG A N 1
ATOM 901 C CA . ARG A 1 108 ? 12.440 -10.732 -10.351 1.00 92.19 108 ARG A CA 1
ATOM 902 C C . ARG A 1 108 ? 11.950 -10.487 -8.921 1.00 92.19 108 ARG A C 1
ATOM 904 O O . ARG A 1 108 ? 11.745 -11.446 -8.190 1.00 92.19 108 ARG A O 1
ATOM 911 N N . GLU A 1 109 ? 11.765 -9.226 -8.544 1.00 90.31 109 GLU A N 1
ATOM 912 C CA . GLU A 1 109 ? 11.261 -8.817 -7.232 1.00 90.31 109 GLU A CA 1
ATOM 913 C C . GLU A 1 109 ? 9.747 -8.558 -7.252 1.00 90.31 109 GLU A C 1
ATOM 915 O O . GLU A 1 109 ? 9.223 -7.927 -6.336 1.00 90.31 109 GLU A O 1
ATOM 920 N N . ASN A 1 110 ? 9.051 -9.031 -8.296 1.00 95.12 110 ASN A N 1
ATOM 921 C CA . ASN A 1 110 ? 7.626 -8.816 -8.553 1.00 95.12 110 ASN A CA 1
ATOM 922 C C . ASN A 1 110 ? 7.231 -7.335 -8.699 1.00 95.12 110 ASN A C 1
ATOM 924 O O . ASN A 1 110 ? 6.121 -6.945 -8.348 1.00 95.12 110 ASN A O 1
ATOM 928 N N . GLU A 1 111 ? 8.125 -6.490 -9.212 1.00 96.12 111 GLU A N 1
ATOM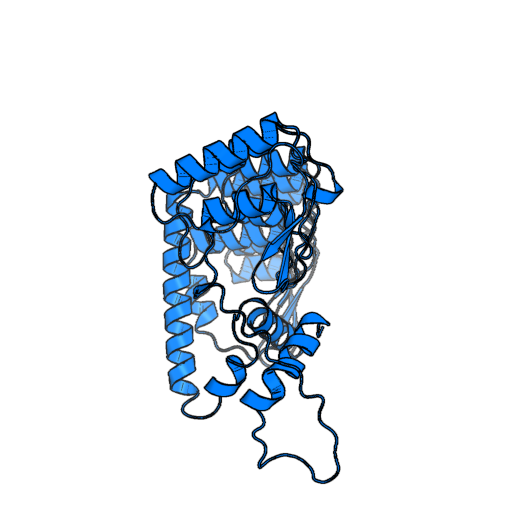 929 C CA . GLU A 1 111 ? 7.821 -5.079 -9.477 1.00 96.12 111 GLU A CA 1
ATOM 930 C C . GLU A 1 111 ? 7.212 -4.934 -10.879 1.00 96.12 111 GLU A C 1
ATOM 932 O O . GLU A 1 111 ? 7.758 -5.465 -11.849 1.00 96.12 111 GLU A O 1
ATOM 937 N N . SER A 1 112 ? 6.108 -4.195 -11.001 1.00 97.50 112 SER A N 1
ATOM 938 C CA . SER A 1 112 ? 5.492 -3.846 -12.288 1.00 97.50 112 SER A CA 1
ATOM 939 C C . SER A 1 112 ? 5.797 -2.398 -12.682 1.00 97.50 112 SER A C 1
ATOM 941 O O . SER A 1 112 ? 6.175 -1.571 -11.850 1.00 97.50 112 SER A O 1
ATOM 943 N N . ALA A 1 113 ? 5.593 -2.064 -13.959 1.00 98.25 113 ALA A N 1
ATOM 944 C CA . ALA A 1 113 ? 5.689 -0.682 -14.431 1.00 98.25 113 ALA A CA 1
ATOM 945 C C . ALA A 1 113 ? 4.687 0.236 -13.700 1.00 98.25 113 ALA A C 1
ATOM 947 O O . ALA A 1 113 ? 5.042 1.339 -13.281 1.00 98.25 113 ALA A O 1
ATOM 948 N N . LEU A 1 114 ? 3.456 -0.252 -13.490 1.00 98.44 114 LEU A N 1
ATOM 949 C CA . LEU A 1 114 ? 2.396 0.475 -12.787 1.00 98.44 114 LEU A CA 1
ATOM 950 C C . LEU A 1 114 ? 2.742 0.722 -11.314 1.00 98.44 114 LEU A C 1
ATOM 952 O O . LEU A 1 114 ? 2.469 1.803 -10.798 1.00 98.44 114 LEU A O 1
ATOM 956 N N . LEU A 1 115 ? 3.397 -0.239 -10.652 1.00 97.62 115 LEU A N 1
ATOM 957 C CA . LEU A 1 115 ? 3.845 -0.084 -9.268 1.00 97.62 115 LEU A CA 1
ATOM 958 C C . LEU A 1 115 ? 4.773 1.132 -9.120 1.00 97.62 115 LEU A C 1
ATOM 960 O O . LEU A 1 115 ? 4.566 1.951 -8.230 1.00 97.62 115 LEU A O 1
ATOM 964 N N . PHE A 1 116 ? 5.748 1.299 -10.021 1.00 97.19 116 PHE A N 1
ATOM 965 C CA . PHE A 1 116 ? 6.649 2.459 -9.995 1.00 97.19 116 PHE A CA 1
ATOM 966 C C . PHE A 1 116 ? 5.939 3.785 -10.281 1.00 97.19 116 PHE A C 1
ATOM 968 O O . PHE A 1 116 ? 6.330 4.812 -9.729 1.00 97.19 116 PHE A O 1
ATOM 975 N N . ALA A 1 117 ? 4.887 3.780 -11.103 1.00 97.94 117 ALA A N 1
ATOM 976 C CA . ALA A 1 117 ? 4.063 4.967 -11.314 1.00 97.94 117 ALA A CA 1
ATOM 977 C C . ALA A 1 117 ? 3.312 5.373 -10.036 1.00 97.94 117 ALA A C 1
ATOM 979 O O . ALA A 1 117 ? 3.318 6.547 -9.672 1.00 97.94 117 ALA A O 1
ATOM 980 N N . LEU A 1 118 ? 2.739 4.403 -9.317 1.00 98.00 118 LEU A N 1
ATOM 981 C CA . LEU A 1 118 ? 2.067 4.637 -8.036 1.00 98.00 118 LEU A CA 1
ATOM 982 C C . LEU A 1 118 ? 3.043 5.124 -6.955 1.00 98.00 118 LEU A C 1
ATOM 984 O O . LEU A 1 118 ? 2.720 6.038 -6.204 1.00 98.00 118 LEU A O 1
ATOM 988 N N . GLU A 1 119 ? 4.276 4.606 -6.914 1.00 95.31 119 GLU A N 1
ATOM 989 C CA . GLU A 1 119 ? 5.306 5.109 -5.989 1.00 95.31 119 GLU A CA 1
ATOM 990 C C . GLU A 1 119 ? 5.630 6.596 -6.195 1.00 95.31 119 GLU A C 1
ATOM 992 O O . GLU A 1 119 ? 6.026 7.269 -5.246 1.00 95.31 119 GLU A O 1
ATOM 997 N N . LYS A 1 120 ? 5.460 7.131 -7.412 1.00 94.75 120 LYS A N 1
ATOM 998 C CA . LYS A 1 120 ? 5.646 8.565 -7.703 1.00 94.75 120 LYS A CA 1
ATOM 999 C C . LYS A 1 120 ? 4.468 9.433 -7.276 1.00 94.75 120 LYS A C 1
ATOM 1001 O O . LYS A 1 120 ? 4.588 10.656 -7.293 1.00 94.75 120 LYS A O 1
ATOM 1006 N N . LEU A 1 121 ? 3.362 8.806 -6.893 1.00 96.62 121 LEU A N 1
ATOM 1007 C CA . LEU A 1 121 ? 2.171 9.457 -6.365 1.00 96.62 121 LEU A CA 1
ATOM 1008 C C . LEU A 1 121 ? 1.998 9.246 -4.857 1.00 96.62 121 LEU A C 1
ATOM 1010 O O . LEU A 1 121 ? 1.059 9.772 -4.276 1.00 96.62 121 LEU A O 1
ATOM 1014 N N . ASN A 1 122 ? 2.893 8.493 -4.215 1.00 95.25 122 ASN A N 1
ATOM 1015 C CA . ASN A 1 122 ? 2.823 8.229 -2.785 1.00 95.25 122 ASN A CA 1
ATOM 1016 C C . ASN A 1 122 ? 3.097 9.520 -1.999 1.00 95.25 122 ASN A C 1
ATOM 1018 O O . ASN A 1 122 ? 4.197 10.075 -2.071 1.00 95.25 122 ASN A O 1
ATOM 1022 N N . VAL A 1 123 ? 2.097 10.001 -1.261 1.00 95.25 123 VAL A N 1
ATOM 1023 C CA . VAL A 1 123 ? 2.188 11.244 -0.476 1.00 95.25 123 VAL A CA 1
ATOM 1024 C C . VAL A 1 123 ? 2.845 11.019 0.888 1.00 95.25 123 VAL A C 1
ATOM 1026 O O . VAL A 1 123 ? 3.277 11.972 1.527 1.00 95.25 123 VAL A O 1
ATOM 1029 N N . LEU A 1 124 ? 2.987 9.757 1.299 1.00 92.19 124 LEU A N 1
ATOM 1030 C CA . LEU A 1 124 ? 3.620 9.316 2.545 1.00 92.19 124 LEU A CA 1
ATOM 1031 C C . LEU A 1 124 ? 5.094 8.915 2.346 1.00 92.19 124 LEU A C 1
ATOM 1033 O O . LEU A 1 124 ? 5.758 8.452 3.275 1.00 92.19 124 LEU A O 1
ATOM 1037 N N . ALA A 1 125 ? 5.623 9.044 1.125 1.00 89.12 125 ALA A N 1
ATOM 1038 C CA . ALA A 1 125 ? 6.999 8.683 0.819 1.00 89.12 125 ALA A CA 1
ATOM 1039 C C . ALA A 1 125 ? 7.994 9.614 1.530 1.00 89.12 125 ALA A C 1
ATOM 1041 O O . ALA A 1 125 ? 7.886 10.837 1.455 1.00 89.12 125 ALA A O 1
ATOM 1042 N N . LEU A 1 126 ? 9.016 9.021 2.154 1.00 83.06 126 LEU A N 1
ATOM 1043 C CA . LEU A 1 126 ? 10.134 9.740 2.760 1.00 83.06 126 LEU A CA 1
ATOM 1044 C C . LEU A 1 126 ? 11.464 9.252 2.158 1.00 83.06 126 LEU A C 1
ATOM 1046 O O . LE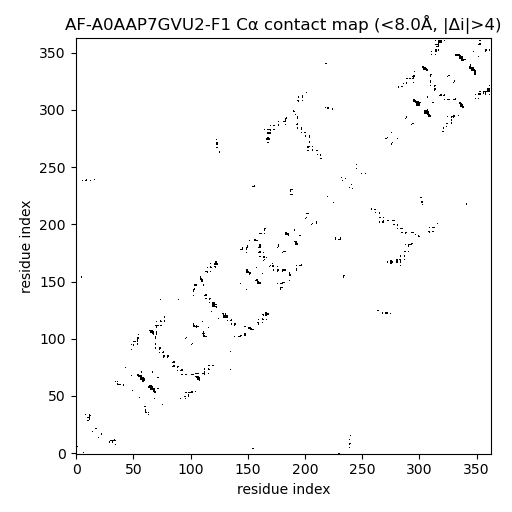U A 1 126 ? 11.755 8.053 2.235 1.00 83.06 126 LEU A O 1
ATOM 1050 N N . PRO A 1 127 ? 12.283 10.149 1.569 1.00 85.56 127 PRO A N 1
ATOM 1051 C CA . PRO A 1 127 ? 12.018 11.580 1.343 1.00 85.56 127 PRO A CA 1
ATOM 1052 C C . PRO A 1 127 ? 10.842 11.831 0.377 1.00 85.56 127 PRO A C 1
ATOM 1054 O O . PRO A 1 127 ? 10.545 10.982 -0.464 1.00 85.56 127 PRO A O 1
ATOM 1057 N N . CYS A 1 128 ? 10.199 13.003 0.490 1.00 88.88 128 CYS A N 1
ATOM 1058 C CA . CYS A 1 128 ? 9.043 13.363 -0.336 1.00 88.88 128 CYS A CA 1
ATOM 1059 C C . CYS A 1 128 ? 9.370 13.273 -1.828 1.00 88.88 128 CYS A C 1
ATOM 1061 O O . CYS A 1 128 ? 10.379 13.807 -2.297 1.00 88.88 128 CYS A O 1
ATOM 1063 N N . VAL A 1 129 ? 8.481 12.637 -2.587 1.00 89.56 129 VAL A N 1
ATOM 1064 C CA . VAL A 1 129 ? 8.624 12.489 -4.037 1.00 89.56 129 VAL A CA 1
ATOM 1065 C C . VAL A 1 129 ? 7.845 13.572 -4.777 1.00 89.56 129 VAL A C 1
ATOM 1067 O O . VAL A 1 129 ? 6.764 13.995 -4.361 1.00 89.56 129 VAL A O 1
ATOM 1070 N N . LYS A 1 130 ? 8.386 14.018 -5.915 1.00 89.62 130 LYS A N 1
ATOM 1071 C CA . LYS A 1 130 ? 7.666 14.899 -6.837 1.00 89.62 130 LYS A CA 1
ATOM 1072 C C . LYS A 1 130 ? 6.432 14.166 -7.369 1.00 89.62 130 LYS A C 1
ATOM 1074 O O . LYS A 1 130 ? 6.562 13.162 -8.064 1.00 89.62 130 LYS A O 1
ATOM 1079 N N . GLN A 1 131 ? 5.260 14.721 -7.081 1.00 92.50 131 GLN A N 1
ATOM 1080 C CA . GLN A 1 131 ? 3.970 14.179 -7.491 1.00 92.50 131 GLN A CA 1
ATOM 1081 C C . GLN A 1 131 ? 3.759 14.383 -8.996 1.00 92.50 131 GLN A C 1
ATOM 1083 O O . GLN A 1 131 ? 3.450 15.492 -9.437 1.00 92.50 131 GLN A O 1
ATOM 1088 N N . ASN A 1 132 ? 3.935 13.329 -9.797 1.00 93.62 132 ASN A N 1
ATOM 1089 C CA . ASN A 1 132 ? 3.697 13.380 -11.240 1.00 93.62 132 ASN A CA 1
ATOM 1090 C C . ASN A 1 132 ? 2.879 12.173 -11.727 1.00 93.62 132 ASN A C 1
ATOM 1092 O O . ASN A 1 132 ? 3.370 11.047 -11.769 1.00 93.62 132 ASN A O 1
ATOM 1096 N N . ARG A 1 133 ? 1.639 12.446 -12.158 1.00 95.88 133 ARG A N 1
ATOM 1097 C CA . ARG A 1 133 ? 0.670 11.448 -12.646 1.00 95.88 133 ARG A CA 1
ATOM 1098 C C . ARG A 1 133 ? 0.890 10.983 -14.083 1.00 95.88 133 ARG A C 1
ATOM 1100 O O . ARG A 1 133 ? 0.335 9.968 -14.472 1.00 95.88 133 ARG A O 1
ATOM 1107 N N . THR A 1 134 ? 1.750 11.655 -14.847 1.00 97.69 134 THR A N 1
ATOM 1108 C CA . THR A 1 134 ? 1.935 11.409 -16.288 1.00 97.69 134 THR A CA 1
ATOM 1109 C C . THR A 1 134 ? 2.234 9.940 -16.611 1.00 97.69 134 THR A C 1
ATOM 1111 O O . THR A 1 134 ? 1.711 9.396 -17.583 1.00 97.69 134 THR A O 1
ATOM 1114 N N . LEU A 1 135 ? 3.065 9.278 -15.797 1.00 98.19 135 LEU A N 1
ATOM 1115 C CA . LEU A 1 135 ? 3.383 7.864 -15.999 1.00 98.19 135 LEU A CA 1
ATOM 1116 C C . LEU A 1 135 ? 2.208 6.945 -15.636 1.00 98.19 135 LEU A C 1
ATOM 1118 O O . LEU A 1 135 ? 1.969 5.965 -16.336 1.00 98.19 135 LEU A O 1
ATOM 1122 N N . PHE A 1 136 ? 1.466 7.270 -14.575 1.00 98.62 136 PHE A N 1
ATOM 1123 C CA . PHE A 1 136 ? 0.265 6.534 -14.183 1.00 98.62 136 PHE A CA 1
ATOM 1124 C C . PHE A 1 136 ? -0.798 6.624 -15.283 1.00 98.62 136 PHE A C 1
ATOM 1126 O O . PHE A 1 136 ? -1.226 5.589 -15.787 1.00 98.62 136 PHE A O 1
ATOM 1133 N N . ASP A 1 137 ? -1.118 7.839 -15.739 1.00 98.62 137 ASP A N 1
ATOM 1134 C CA . ASP A 1 137 ? -2.124 8.089 -16.779 1.00 98.62 137 ASP A CA 1
ATOM 1135 C C . ASP A 1 137 ? -1.794 7.390 -18.103 1.00 98.62 137 ASP A C 1
ATOM 1137 O O . ASP A 1 137 ? -2.697 6.981 -18.828 1.00 98.62 137 ASP A O 1
ATOM 1141 N N . LEU A 1 138 ? -0.507 7.240 -18.434 1.00 98.75 138 LEU A N 1
ATOM 1142 C CA . LEU A 1 138 ? -0.074 6.476 -19.603 1.00 98.75 138 LEU A CA 1
ATOM 1143 C C . LEU A 1 138 ? -0.316 4.974 -19.414 1.00 98.75 138 LEU A C 1
ATOM 1145 O O . LEU A 1 138 ? -0.856 4.320 -20.300 1.00 98.75 138 LEU A O 1
ATOM 1149 N N . LEU A 1 139 ? 0.105 4.411 -18.280 1.00 98.69 139 LEU A N 1
ATOM 1150 C CA . LEU A 1 139 ? 0.106 2.961 -18.072 1.00 98.69 139 LEU A CA 1
ATOM 1151 C C . LEU A 1 139 ? -1.295 2.379 -17.855 1.00 98.69 139 LEU A C 1
ATOM 1153 O O . LEU A 1 139 ? -1.516 1.224 -18.214 1.00 98.69 139 LEU A O 1
ATOM 1157 N N . ILE A 1 140 ? -2.242 3.149 -17.311 1.00 98.38 140 ILE A N 1
ATOM 1158 C CA . ILE A 1 140 ? -3.633 2.693 -17.115 1.00 98.38 140 ILE A CA 1
ATOM 1159 C C . ILE A 1 140 ? -4.440 2.589 -18.418 1.00 98.38 140 ILE A C 1
ATOM 1161 O O . ILE A 1 140 ? -5.547 2.056 -18.401 1.00 98.38 140 ILE A O 1
ATOM 1165 N N . GLN A 1 141 ? -3.911 3.093 -19.540 1.00 98.12 141 GLN A N 1
ATOM 1166 C CA . GLN A 1 141 ? -4.534 2.960 -20.866 1.00 98.12 141 GLN A CA 1
ATOM 1167 C C . GLN A 1 141 ? -4.360 1.556 -21.463 1.00 98.12 141 GLN A C 1
ATOM 1169 O O . GLN A 1 141 ? -5.021 1.215 -22.440 1.00 98.12 141 GLN A O 1
ATOM 1174 N N . TYR A 1 142 ? -3.477 0.741 -20.885 1.00 98.31 142 TYR A N 1
ATOM 1175 C CA . TYR A 1 142 ? -3.176 -0.613 -21.342 1.00 98.31 142 TYR A CA 1
ATOM 1176 C C . TYR A 1 142 ? -3.892 -1.647 -20.465 1.00 98.31 142 TYR A C 1
ATOM 1178 O O . TYR A 1 142 ? -4.121 -1.387 -19.283 1.00 98.31 142 TYR A O 1
ATOM 1186 N N . PRO A 1 143 ? -4.238 -2.832 -20.994 1.00 97.62 143 PRO A N 1
ATOM 1187 C CA . PRO A 1 143 ? -4.879 -3.877 -20.206 1.00 97.62 143 PRO A CA 1
ATOM 1188 C C . PRO A 1 143 ? -3.901 -4.488 -19.192 1.00 97.62 143 PRO A C 1
ATOM 1190 O O . PRO A 1 143 ? -2.838 -4.999 -19.558 1.00 97.62 143 PRO A O 1
ATOM 1193 N N . HIS A 1 144 ? -4.291 -4.489 -17.915 1.00 98.38 144 HIS A N 1
ATOM 1194 C CA . HIS A 1 144 ? -3.541 -5.159 -16.851 1.00 98.38 144 HIS A CA 1
ATOM 1195 C C . HIS A 1 144 ? -4.232 -6.447 -16.416 1.00 98.38 144 HIS A C 1
ATOM 1197 O O . HIS A 1 144 ? -5.452 -6.515 -16.298 1.00 98.38 144 HIS A O 1
ATOM 1203 N N . THR A 1 145 ? -3.438 -7.476 -16.145 1.00 98.31 145 THR A N 1
ATOM 1204 C CA . THR A 1 145 ? -3.936 -8.758 -15.647 1.00 98.31 145 THR A CA 1
ATOM 1205 C C . THR A 1 145 ? -4.162 -8.708 -14.138 1.00 98.31 145 THR A C 1
ATOM 1207 O O . THR A 1 145 ? -3.417 -8.053 -13.405 1.00 98.31 145 THR A O 1
ATOM 1210 N N . SER A 1 146 ? -5.115 -9.506 -13.644 1.00 97.12 146 SER A N 1
ATOM 1211 C CA . SER A 1 146 ? -5.342 -9.667 -12.199 1.00 97.12 146 SER A CA 1
ATOM 1212 C C . SER A 1 146 ? -4.070 -10.098 -11.451 1.00 97.12 146 SER A C 1
ATOM 1214 O O . SER A 1 146 ? -3.827 -9.645 -10.333 1.00 97.12 146 SER A O 1
ATOM 1216 N N . LYS A 1 147 ? -3.206 -10.910 -12.083 1.00 97.25 147 LYS A N 1
ATOM 1217 C CA . LYS A 1 147 ? -1.905 -11.306 -11.519 1.00 97.25 147 LYS A CA 1
ATOM 1218 C C . LYS A 1 147 ? -1.002 -10.096 -11.270 1.00 97.25 147 LYS A C 1
ATOM 1220 O O . LYS A 1 147 ? -0.375 -10.021 -10.219 1.00 97.25 147 LYS A O 1
ATOM 1225 N N . THR A 1 148 ? -0.924 -9.167 -12.218 1.00 97.81 148 THR A N 1
ATOM 1226 C CA . THR A 1 148 ? -0.090 -7.961 -12.108 1.00 97.81 148 THR A CA 1
ATOM 1227 C C . THR A 1 148 ? -0.653 -6.997 -11.067 1.00 97.81 148 THR A C 1
ATOM 1229 O O . THR A 1 148 ? 0.096 -6.528 -10.208 1.00 97.81 148 THR A O 1
ATOM 1232 N N . ILE A 1 149 ? -1.968 -6.759 -11.087 1.00 98.31 149 ILE A N 1
ATOM 1233 C CA . ILE A 1 149 ? -2.660 -5.839 -10.167 1.00 98.31 149 ILE A CA 1
ATOM 1234 C C . ILE A 1 149 ? -2.638 -6.316 -8.713 1.00 98.31 149 ILE A C 1
ATOM 1236 O O . ILE A 1 149 ? -2.596 -5.499 -7.799 1.00 98.31 149 ILE A O 1
ATOM 1240 N N . ASN A 1 150 ? -2.578 -7.627 -8.491 1.00 98.06 150 ASN A N 1
ATOM 1241 C CA . ASN A 1 150 ? -2.525 -8.225 -7.156 1.00 98.06 150 ASN A CA 1
ATOM 1242 C C . ASN A 1 150 ? -1.133 -8.768 -6.790 1.00 98.06 150 ASN A C 1
ATOM 1244 O O . ASN A 1 150 ? -0.998 -9.565 -5.861 1.00 98.06 150 ASN A O 1
ATOM 1248 N N . SER A 1 151 ? -0.089 -8.371 -7.523 1.00 97.12 151 SER A N 1
ATOM 1249 C CA . SER A 1 151 ? 1.286 -8.781 -7.225 1.00 97.12 151 SER A CA 1
ATOM 1250 C C . SER A 1 151 ? 1.843 -8.058 -5.991 1.00 97.12 151 SER A C 1
ATOM 1252 O O . SER A 1 151 ? 1.547 -6.888 -5.750 1.00 97.12 151 SER A O 1
ATOM 1254 N N . GLN A 1 152 ? 2.665 -8.765 -5.209 1.00 95.88 152 GLN A N 1
ATOM 1255 C CA . GLN A 1 152 ? 3.381 -8.219 -4.055 1.00 95.88 152 GLN A CA 1
ATOM 1256 C C . GLN A 1 152 ? 4.887 -8.301 -4.268 1.00 95.88 152 GLN A C 1
ATOM 1258 O O . GLN A 1 152 ? 5.417 -9.366 -4.601 1.00 95.88 152 GLN A O 1
ATOM 1263 N N . THR A 1 153 ? 5.585 -7.193 -4.017 1.00 94.25 153 THR A N 1
ATOM 1264 C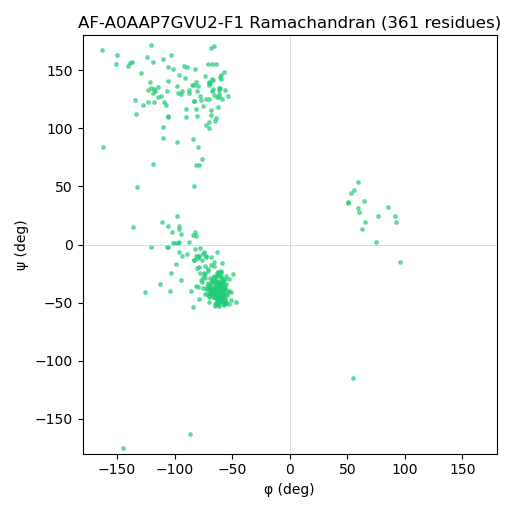 CA . THR A 1 153 ? 7.048 -7.175 -4.116 1.00 94.25 153 THR A CA 1
ATOM 1265 C C . THR A 1 153 ? 7.702 -8.052 -3.057 1.00 94.25 153 THR A C 1
ATOM 1267 O O . THR A 1 153 ? 7.286 -8.076 -1.901 1.00 94.25 153 THR A O 1
ATOM 1270 N N . SER A 1 154 ? 8.776 -8.747 -3.416 1.00 88.62 154 SER A N 1
ATOM 1271 C CA . SER A 1 154 ? 9.368 -9.774 -2.547 1.00 88.62 154 SER A CA 1
ATOM 1272 C C . SER A 1 154 ? 9.877 -9.219 -1.205 1.00 88.62 154 SER A C 1
ATOM 1274 O O . SER A 1 154 ? 9.621 -9.791 -0.141 1.00 88.62 154 SER A O 1
ATOM 1276 N N . LYS A 1 155 ? 10.581 -8.074 -1.228 1.00 84.06 155 LYS A N 1
ATOM 1277 C CA . LYS A 1 155 ? 11.204 -7.487 -0.025 1.00 84.06 155 LYS A CA 1
ATOM 1278 C C . LYS A 1 155 ? 10.244 -6.638 0.808 1.00 84.06 155 LYS A C 1
ATOM 1280 O O . LYS A 1 155 ? 10.146 -6.842 2.015 1.00 84.06 155 LYS A O 1
ATOM 1285 N N . LYS A 1 156 ? 9.575 -5.658 0.198 1.00 85.69 156 LYS A N 1
ATOM 1286 C CA . LYS A 1 156 ? 8.721 -4.703 0.928 1.00 85.69 156 LYS A CA 1
ATOM 1287 C C . LYS A 1 156 ? 7.242 -5.087 0.930 1.00 85.69 156 LYS A C 1
ATOM 1289 O O . LYS A 1 156 ? 6.470 -4.426 1.609 1.00 85.69 156 LYS A O 1
ATOM 1294 N N . GLN A 1 157 ? 6.848 -6.128 0.190 1.00 92.88 157 GLN A N 1
ATOM 1295 C CA . GLN A 1 157 ? 5.450 -6.552 0.036 1.00 92.88 157 GLN A CA 1
ATOM 1296 C C . GLN A 1 157 ? 4.522 -5.402 -0.361 1.00 92.88 157 GLN A C 1
ATOM 1298 O O . GLN A 1 157 ? 3.367 -5.342 0.046 1.00 92.88 157 GLN A O 1
ATOM 1303 N N . LYS A 1 158 ? 5.039 -4.480 -1.179 1.00 94.00 158 LYS A N 1
ATOM 1304 C CA . LYS A 1 158 ? 4.239 -3.432 -1.816 1.00 94.00 158 LYS A CA 1
ATOM 1305 C C . LYS A 1 158 ? 3.340 -4.063 -2.867 1.00 94.00 158 LYS A C 1
ATOM 1307 O O . LYS A 1 158 ? 3.817 -4.916 -3.613 1.00 94.00 158 LYS A O 1
ATOM 1312 N N . TYR A 1 159 ? 2.101 -3.600 -2.949 1.00 97.25 159 TYR A N 1
ATOM 1313 C CA . TYR A 1 159 ? 1.137 -3.993 -3.972 1.00 97.25 159 TYR A CA 1
ATOM 1314 C C . TYR A 1 159 ? 0.348 -2.774 -4.464 1.00 97.25 159 TYR A C 1
ATOM 1316 O O . TYR A 1 159 ? 0.241 -1.789 -3.727 1.00 97.25 159 TYR A O 1
ATOM 1324 N N . PRO A 1 160 ? -0.205 -2.826 -5.690 1.00 98.25 160 PRO A N 1
ATOM 1325 C CA . PRO A 1 160 ? -0.856 -1.685 -6.329 1.00 98.25 160 PRO A CA 1
ATOM 1326 C C . PRO A 1 160 ? -1.942 -1.008 -5.492 1.00 98.25 160 PRO A C 1
ATOM 1328 O O . PRO A 1 160 ? -1.854 0.198 -5.291 1.00 98.25 160 PRO A O 1
ATOM 1331 N N . LEU A 1 161 ? -2.918 -1.748 -4.949 1.00 98.69 161 LEU A N 1
ATOM 1332 C CA . LEU A 1 161 ? -4.017 -1.121 -4.199 1.00 98.69 161 LEU A CA 1
ATOM 1333 C C . LEU A 1 161 ? -3.533 -0.375 -2.957 1.00 98.69 161 LEU A C 1
ATOM 1335 O O . LEU A 1 161 ? -3.996 0.724 -2.673 1.00 98.69 161 LEU A O 1
ATOM 1339 N N . ARG A 1 162 ? -2.545 -0.927 -2.251 1.00 97.00 162 ARG A N 1
ATOM 1340 C CA . ARG A 1 162 ? -1.948 -0.234 -1.115 1.00 97.00 162 ARG A CA 1
ATOM 1341 C C . ARG A 1 162 ? -1.285 1.073 -1.521 1.00 97.00 162 ARG A C 1
ATOM 1343 O O . ARG A 1 162 ? -1.539 2.092 -0.891 1.00 97.00 162 ARG A O 1
ATOM 1350 N N . LEU A 1 163 ? -0.460 1.052 -2.568 1.00 97.56 163 LEU A N 1
ATOM 1351 C CA . LEU A 1 163 ? 0.188 2.274 -3.048 1.00 97.56 163 LEU A CA 1
ATOM 1352 C C . LEU A 1 163 ? -0.826 3.287 -3.593 1.00 97.56 163 LEU A C 1
ATOM 1354 O O . LEU A 1 163 ? -0.588 4.482 -3.478 1.00 97.56 163 LEU A O 1
ATOM 1358 N N . ALA A 1 164 ? -1.944 2.825 -4.162 1.00 98.56 164 ALA A N 1
ATOM 1359 C CA . ALA A 1 164 ? -3.042 3.680 -4.598 1.00 98.56 164 ALA A CA 1
ATOM 1360 C C . ALA A 1 164 ? -3.677 4.424 -3.417 1.00 98.56 164 ALA A C 1
ATOM 1362 O O . ALA A 1 164 ? -3.829 5.641 -3.484 1.00 98.56 164 ALA A O 1
ATOM 1363 N N . VAL A 1 165 ? -3.962 3.726 -2.310 1.00 98.56 165 VAL A N 1
ATOM 1364 C CA . VAL A 1 165 ? -4.453 4.359 -1.072 1.00 98.56 165 VAL A CA 1
ATOM 1365 C C . VAL A 1 165 ? -3.424 5.351 -0.524 1.00 98.56 165 VAL A C 1
ATOM 1367 O O . VAL A 1 165 ? -3.784 6.474 -0.193 1.00 98.56 165 VAL A O 1
ATOM 1370 N N . GLU A 1 166 ? -2.131 5.008 -0.542 1.00 97.19 166 GLU A N 1
ATOM 1371 C CA . GLU A 1 166 ? -1.033 5.910 -0.146 1.00 97.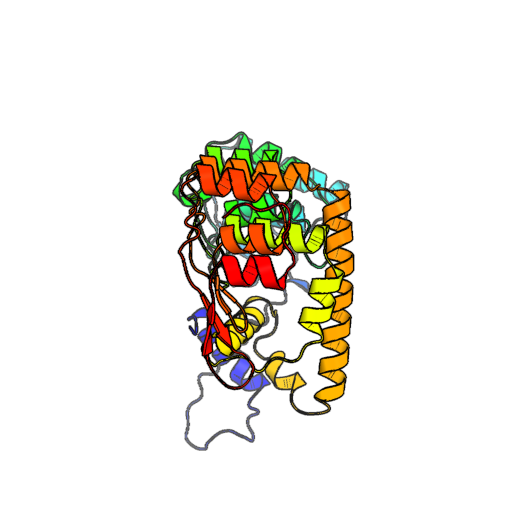19 166 GLU A CA 1
ATOM 1372 C C . GLU A 1 166 ? -0.884 7.158 -1.039 1.00 97.19 166 GLU A C 1
ATOM 1374 O O . GLU A 1 166 ? -0.078 8.034 -0.727 1.00 97.19 166 GLU A O 1
ATOM 1379 N N . THR A 1 167 ? -1.630 7.275 -2.143 1.00 97.56 167 THR A N 1
ATOM 1380 C CA . THR A 1 167 ? -1.710 8.534 -2.901 1.00 97.56 167 THR A CA 1
ATOM 1381 C C . THR A 1 167 ? -2.681 9.537 -2.285 1.00 97.56 167 THR A C 1
ATOM 1383 O O . THR A 1 167 ? -2.581 10.727 -2.578 1.00 97.56 167 THR A O 1
ATOM 1386 N N . GLY A 1 168 ? -3.622 9.073 -1.454 1.00 97.44 168 GLY A N 1
ATOM 1387 C CA . GLY A 1 168 ? -4.706 9.888 -0.908 1.00 97.44 168 GLY A CA 1
ATOM 1388 C C . GLY A 1 168 ? -5.692 10.401 -1.964 1.00 97.44 168 GLY A C 1
ATOM 1389 O O . GLY A 1 168 ? -6.375 11.387 -1.706 1.00 97.44 168 GLY A O 1
ATOM 1390 N N . ARG A 1 169 ? -5.751 9.785 -3.154 1.00 98.06 169 ARG A N 1
ATOM 1391 C CA . ARG A 1 169 ? -6.610 10.224 -4.265 1.00 98.06 169 ARG A CA 1
ATOM 1392 C C . ARG A 1 169 ? -7.632 9.162 -4.632 1.00 98.06 169 ARG A C 1
ATOM 1394 O O . ARG A 1 169 ? -7.266 8.041 -5.000 1.00 98.06 169 ARG A O 1
ATOM 1401 N N . ALA A 1 170 ? -8.906 9.530 -4.576 1.00 98.56 170 ALA A N 1
ATOM 1402 C CA . ALA A 1 170 ? -10.003 8.612 -4.834 1.00 98.56 170 ALA A CA 1
ATOM 1403 C C . ALA A 1 170 ? -10.050 8.152 -6.299 1.00 98.56 170 ALA A C 1
ATOM 1405 O O . ALA A 1 170 ? -10.429 7.019 -6.577 1.00 98.56 170 ALA A O 1
ATOM 1406 N N . ASP A 1 171 ? -9.626 8.981 -7.257 1.00 98.62 171 ASP A N 1
ATOM 1407 C CA . ASP A 1 171 ? -9.588 8.593 -8.674 1.00 98.62 171 ASP A CA 1
ATOM 1408 C C . ASP A 1 171 ? -8.548 7.492 -8.949 1.00 98.62 171 ASP A C 1
ATOM 1410 O O . ASP A 1 171 ? -8.811 6.546 -9.695 1.00 98.62 171 ASP A O 1
ATOM 1414 N N . VAL A 1 172 ? -7.381 7.573 -8.303 1.00 98.75 172 VAL A N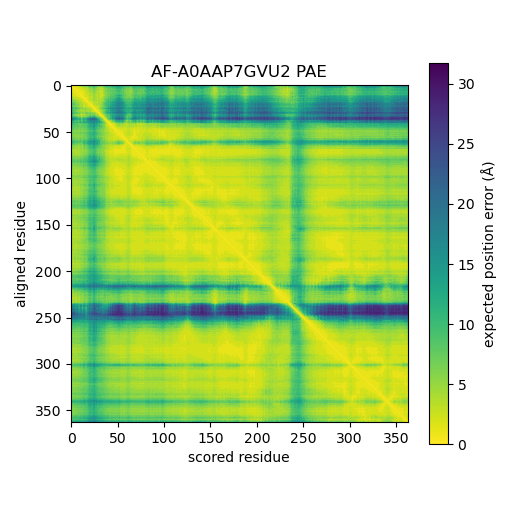 1
ATOM 1415 C CA . VAL A 1 172 ? -6.327 6.555 -8.406 1.00 98.75 172 VAL A CA 1
ATOM 1416 C C . VAL A 1 172 ? -6.779 5.240 -7.770 1.00 98.75 172 VAL A C 1
ATOM 1418 O O . VAL A 1 172 ? -6.591 4.182 -8.374 1.00 98.75 172 VAL A O 1
ATOM 1421 N N . VAL A 1 173 ? -7.390 5.286 -6.581 1.00 98.81 173 VAL A N 1
ATOM 1422 C CA . VAL A 1 173 ? -7.906 4.086 -5.898 1.00 98.81 173 VAL A CA 1
ATOM 1423 C C . VAL A 1 173 ? -9.004 3.423 -6.719 1.00 98.81 173 VAL A C 1
ATOM 1425 O O . VAL A 1 173 ? -8.882 2.234 -7.024 1.00 98.81 173 VAL A O 1
ATOM 1428 N N . GLN A 1 174 ? -10.006 4.193 -7.151 1.00 98.81 174 GLN A N 1
ATOM 1429 C CA . GLN A 1 174 ? -11.080 3.713 -8.016 1.00 98.81 174 GLN A CA 1
ATOM 1430 C C . GLN A 1 174 ? -10.523 2.985 -9.231 1.00 98.81 174 GLN A C 1
ATOM 1432 O O . GLN A 1 174 ? -10.926 1.860 -9.527 1.00 98.81 174 GLN A O 1
ATOM 1437 N N . LYS A 1 175 ? -9.540 3.592 -9.908 1.00 98.81 175 LYS A N 1
ATOM 1438 C CA . LYS A 1 175 ? -8.984 3.000 -11.119 1.00 98.81 175 LYS A CA 1
ATOM 1439 C C . LYS A 1 175 ? -8.321 1.652 -10.853 1.00 98.81 175 LYS A C 1
ATOM 1441 O O . LYS A 1 175 ? -8.484 0.727 -11.642 1.00 98.81 175 LYS A O 1
ATOM 1446 N N . ILE A 1 176 ? -7.582 1.519 -9.753 1.00 98.75 176 ILE A N 1
ATOM 1447 C CA . ILE A 1 176 ? -6.926 0.256 -9.392 1.00 98.75 176 ILE A CA 1
ATOM 1448 C C . ILE A 1 176 ? -7.945 -0.818 -8.979 1.00 98.75 176 ILE A C 1
ATOM 1450 O O . ILE A 1 176 ? -7.761 -1.985 -9.329 1.00 98.75 176 ILE A O 1
ATOM 1454 N N . LEU A 1 177 ? -9.036 -0.442 -8.306 1.00 98.81 177 LEU A N 1
ATOM 1455 C CA . LEU A 1 177 ? -10.137 -1.353 -7.970 1.00 98.81 177 LEU A CA 1
ATOM 1456 C C . LEU A 1 177 ? -10.878 -1.849 -9.220 1.00 98.81 177 LEU A C 1
ATOM 1458 O O . LEU A 1 177 ? -11.064 -3.055 -9.370 1.00 98.81 177 LEU A O 1
ATOM 1462 N N . GLU A 1 178 ? -11.196 -0.961 -10.169 1.00 98.50 178 GLU A N 1
ATOM 1463 C CA . GLU A 1 178 ? -11.790 -1.314 -11.473 1.00 98.50 178 GLU A CA 1
ATOM 1464 C C . GLU A 1 178 ? -10.941 -2.317 -12.262 1.00 98.50 178 GLU A C 1
ATOM 1466 O O . GLU A 1 178 ? -11.458 -3.122 -13.035 1.00 98.50 178 GLU A O 1
ATOM 1471 N N . MET A 1 179 ? -9.623 -2.291 -12.060 1.00 98.31 179 MET A N 1
ATOM 1472 C CA . MET A 1 179 ? -8.677 -3.219 -12.683 1.00 98.31 179 MET A CA 1
ATOM 1473 C C . MET A 1 179 ? -8.601 -4.579 -11.959 1.00 98.31 179 MET A C 1
ATOM 1475 O O . MET A 1 179 ? -7.764 -5.418 -12.300 1.00 98.31 179 MET A O 1
ATOM 1479 N N . GLY A 1 180 ? -9.474 -4.825 -10.976 1.00 98.06 180 GLY A N 1
ATOM 1480 C CA . GLY A 1 180 ? -9.613 -6.104 -10.279 1.00 98.06 180 GLY A CA 1
ATOM 1481 C C . GLY A 1 180 ? -8.652 -6.281 -9.105 1.00 98.06 180 GLY A C 1
ATOM 1482 O O . GLY A 1 180 ? -8.191 -7.402 -8.847 1.00 98.06 180 GLY A O 1
ATOM 1483 N N . ALA A 1 181 ? -8.300 -5.192 -8.420 1.00 98.56 181 ALA A N 1
ATOM 1484 C CA . ALA A 1 181 ? -7.522 -5.278 -7.193 1.00 98.56 181 ALA A CA 1
ATOM 1485 C C . ALA A 1 181 ? -8.343 -5.871 -6.040 1.00 98.56 181 ALA A C 1
ATOM 1487 O O . ALA A 1 181 ? -9.498 -5.515 -5.832 1.00 98.56 181 ALA A O 1
ATOM 1488 N N . LYS A 1 182 ? -7.726 -6.770 -5.272 1.00 98.50 182 LYS A N 1
ATOM 1489 C CA . LYS A 1 182 ? -8.340 -7.399 -4.101 1.00 98.50 182 LYS A CA 1
ATOM 1490 C C . LYS A 1 182 ? -8.343 -6.416 -2.925 1.00 98.50 182 LYS A C 1
ATOM 1492 O O . LYS A 1 182 ? -7.256 -5.975 -2.537 1.00 98.50 182 LYS A O 1
ATOM 1497 N N . PRO A 1 183 ? -9.510 -6.126 -2.326 1.00 98.06 183 PRO A N 1
ATOM 1498 C CA . PRO A 1 183 ? -9.655 -5.056 -1.342 1.00 98.06 183 PRO A CA 1
ATOM 1499 C C . PRO A 1 183 ? -8.951 -5.340 -0.009 1.00 98.06 183 PRO A C 1
ATOM 1501 O O . PRO A 1 183 ? -8.471 -4.401 0.611 1.00 98.06 183 PRO A O 1
ATOM 1504 N N . ASP A 1 184 ? -8.803 -6.612 0.385 1.00 98.12 184 ASP A N 1
ATOM 1505 C CA . ASP A 1 184 ? -8.275 -7.009 1.705 1.00 98.12 184 ASP A CA 1
ATOM 1506 C C . ASP A 1 184 ? -6.888 -7.667 1.664 1.00 98.12 184 ASP A C 1
ATOM 1508 O O . ASP A 1 184 ? -6.471 -8.361 2.591 1.00 98.12 184 ASP A O 1
ATOM 1512 N N . MET A 1 185 ? -6.127 -7.472 0.583 1.00 97.19 185 MET A N 1
ATOM 1513 C CA . MET A 1 185 ? -4.715 -7.866 0.596 1.00 97.19 185 MET A CA 1
ATOM 1514 C C . MET A 1 185 ? -3.951 -7.104 1.682 1.00 97.19 185 MET A C 1
ATOM 1516 O O . MET A 1 185 ? -4.192 -5.918 1.874 1.00 97.19 185 MET A O 1
ATOM 1520 N N . VAL A 1 186 ? -2.974 -7.748 2.324 1.00 94.69 186 VAL A N 1
ATOM 1521 C CA . VAL A 1 186 ? -2.138 -7.135 3.370 1.00 94.69 186 VAL A CA 1
ATOM 1522 C C . VAL A 1 186 ? -0.650 -7.355 3.100 1.00 94.69 186 VAL A C 1
ATOM 1524 O O . VAL A 1 186 ? -0.261 -8.386 2.547 1.00 94.69 186 VAL A O 1
ATOM 1527 N N . ASN A 1 187 ? 0.194 -6.396 3.487 1.00 90.75 187 ASN A N 1
ATOM 1528 C CA . ASN A 1 187 ? 1.658 -6.537 3.484 1.00 90.75 187 ASN A CA 1
ATOM 1529 C C . ASN A 1 187 ? 2.159 -7.166 4.807 1.00 90.75 187 ASN A C 1
ATOM 1531 O O . ASN A 1 187 ? 1.389 -7.721 5.593 1.00 90.75 187 ASN A O 1
ATOM 1535 N N . PHE A 1 188 ? 3.458 -7.034 5.088 1.00 87.38 188 PHE A N 1
ATOM 1536 C CA . PHE A 1 188 ? 4.086 -7.565 6.301 1.00 87.38 188 PHE A CA 1
ATOM 1537 C C . PHE A 1 188 ? 3.599 -6.880 7.592 1.00 87.38 188 PHE A C 1
ATOM 1539 O O . PHE A 1 188 ? 3.763 -7.447 8.669 1.00 87.38 188 PHE A O 1
ATOM 1546 N N . GLU A 1 189 ? 2.994 -5.691 7.495 1.00 87.00 189 GLU A N 1
ATOM 1547 C CA . GLU A 1 189 ? 2.369 -4.968 8.613 1.00 87.00 189 GLU A CA 1
ATOM 1548 C C . GLU A 1 189 ? 0.972 -5.517 8.932 1.00 87.00 189 GLU A C 1
ATOM 1550 O O . GLU A 1 189 ? 0.405 -5.179 9.965 1.00 87.00 189 GLU A O 1
ATOM 1555 N N . LYS A 1 190 ? 0.433 -6.397 8.072 1.00 90.94 190 LYS A N 1
ATOM 1556 C CA . LYS A 1 190 ? -0.877 -7.046 8.220 1.00 90.94 190 LYS A CA 1
ATOM 1557 C C . LYS A 1 190 ? -2.058 -6.070 8.275 1.00 90.94 190 LYS A C 1
ATOM 1559 O O . LYS A 1 190 ? -3.079 -6.390 8.873 1.00 90.94 190 LYS A O 1
ATOM 1564 N N . LEU A 1 191 ? -1.922 -4.903 7.646 1.00 93.12 191 LEU A N 1
ATOM 1565 C CA . LEU A 1 191 ? -2.982 -3.898 7.557 1.00 93.12 191 LEU A CA 1
ATOM 1566 C C . LEU A 1 191 ? -3.728 -4.008 6.229 1.00 93.12 191 LEU A C 1
ATOM 1568 O O . LEU A 1 191 ? -3.086 -4.019 5.173 1.00 93.12 191 LEU A O 1
ATOM 1572 N N . THR A 1 192 ? -5.062 -4.045 6.271 1.00 97.50 192 THR A N 1
ATOM 1573 C CA . THR A 1 192 ? -5.877 -3.914 5.055 1.00 97.50 192 THR A CA 1
ATOM 1574 C C . THR A 1 192 ? -5.826 -2.475 4.521 1.00 97.50 192 THR A C 1
ATOM 1576 O O . THR A 1 192 ? -5.582 -1.530 5.280 1.00 97.50 192 THR A O 1
ATOM 1579 N N . PRO A 1 193 ? -6.054 -2.265 3.211 1.00 98.38 193 PRO A N 1
ATOM 1580 C CA . PRO A 1 193 ? -6.222 -0.945 2.611 1.00 98.38 193 PRO A CA 1
ATOM 1581 C C . PRO A 1 193 ? -7.253 -0.082 3.340 1.00 98.38 193 PRO A C 1
ATOM 1583 O O . PRO A 1 193 ? -6.985 1.094 3.576 1.00 98.38 193 PRO A O 1
ATOM 1586 N N . LEU A 1 194 ? -8.377 -0.673 3.764 1.00 98.44 194 LEU A N 1
ATOM 1587 C CA . LEU A 1 194 ? -9.419 0.028 4.515 1.00 98.44 194 LEU A CA 1
ATOM 1588 C C . LEU A 1 194 ? -8.903 0.514 5.874 1.00 98.44 194 LEU A C 1
ATOM 1590 O O . LEU A 1 194 ? -9.004 1.700 6.180 1.00 98.44 194 LEU A O 1
ATOM 1594 N N . TYR A 1 195 ? -8.272 -0.368 6.656 1.00 97.56 195 TYR A N 1
ATOM 1595 C CA . TYR A 1 195 ? -7.679 0.006 7.944 1.00 97.56 195 TYR A CA 1
ATOM 1596 C C . TYR A 1 195 ? -6.610 1.093 7.790 1.00 97.56 195 TYR A C 1
ATOM 1598 O O . TYR A 1 195 ? -6.511 2.027 8.588 1.00 97.56 195 TYR A O 1
ATOM 1606 N N . PHE A 1 196 ? -5.793 0.992 6.743 1.00 96.94 196 PHE A N 1
ATOM 1607 C CA . PHE A 1 196 ? -4.763 1.986 6.506 1.00 96.94 196 PHE A CA 1
ATOM 1608 C C . PHE A 1 196 ? -5.321 3.341 6.076 1.00 96.94 196 PHE A C 1
ATOM 1610 O O . PHE A 1 196 ? -4.813 4.361 6.532 1.00 96.94 196 PHE A O 1
ATOM 1617 N N . CYS A 1 197 ? -6.383 3.373 5.267 1.00 97.75 197 CYS A N 1
ATOM 1618 C CA . CYS A 1 197 ? -7.072 4.619 4.937 1.00 97.75 197 CYS A CA 1
ATOM 1619 C C . CYS A 1 197 ? -7.586 5.318 6.208 1.00 97.75 197 CYS A C 1
ATOM 1621 O O . CYS A 1 197 ? -7.422 6.527 6.355 1.00 97.75 197 CYS A O 1
ATOM 1623 N N . MET A 1 198 ? -8.101 4.558 7.183 1.00 96.31 198 MET A N 1
ATOM 1624 C CA . MET A 1 198 ? -8.472 5.096 8.501 1.00 96.31 198 MET A CA 1
ATOM 1625 C C . MET A 1 198 ? -7.270 5.651 9.278 1.00 96.31 198 MET A C 1
ATOM 1627 O O . MET A 1 198 ? -7.376 6.675 9.946 1.00 96.31 198 MET A O 1
ATOM 1631 N N . SER A 1 199 ? -6.097 5.027 9.149 1.00 92.69 199 SER A N 1
ATOM 1632 C CA . SER A 1 199 ? -4.858 5.565 9.729 1.00 92.69 199 SER A CA 1
ATOM 1633 C C . SER A 1 199 ? -4.409 6.865 9.043 1.00 92.69 199 SER A C 1
ATOM 1635 O O . SER A 1 199 ? -3.816 7.724 9.691 1.00 92.69 199 SER A O 1
ATOM 1637 N N . MET A 1 200 ? -4.691 7.036 7.745 1.00 95.06 200 MET A N 1
ATOM 1638 C CA . MET A 1 200 ? -4.441 8.293 7.028 1.00 95.06 200 MET A CA 1
ATOM 1639 C C . MET A 1 200 ? -5.398 9.406 7.469 1.00 95.06 200 MET A C 1
ATOM 1641 O O . MET A 1 200 ? -4.959 10.548 7.573 1.00 95.06 200 MET A O 1
ATOM 1645 N N . PHE A 1 201 ? -6.659 9.085 7.791 1.00 92.31 201 PHE A N 1
ATOM 1646 C CA . PHE A 1 201 ? -7.573 10.037 8.433 1.00 92.31 201 PHE A CA 1
ATOM 1647 C C . PHE A 1 201 ? -6.983 10.567 9.740 1.00 92.31 201 PHE A C 1
ATOM 1649 O O . PHE A 1 201 ? -6.846 11.775 9.886 1.00 92.31 201 PHE A O 1
ATOM 1656 N N . ASP A 1 202 ? -6.544 9.684 10.643 1.00 90.31 202 ASP A N 1
ATOM 1657 C CA . ASP A 1 202 ? -5.945 10.090 11.926 1.00 90.31 202 ASP A CA 1
ATOM 1658 C C . ASP A 1 202 ? -4.682 10.955 11.724 1.00 90.31 202 ASP A C 1
ATOM 1660 O O . ASP A 1 202 ? -4.464 11.920 12.454 1.00 90.31 202 ASP A O 1
ATOM 1664 N N . GLN A 1 203 ? -3.872 10.669 10.694 1.00 92.19 203 GLN A N 1
ATOM 1665 C CA . GLN A 1 203 ? -2.700 11.486 10.333 1.00 92.19 203 GLN A CA 1
ATOM 1666 C C . GLN A 1 203 ? -3.062 12.875 9.807 1.00 92.19 203 GLN A C 1
ATOM 1668 O O . GLN A 1 203 ? -2.295 13.817 10.017 1.00 92.19 203 GLN A O 1
ATOM 1673 N N . LEU A 1 204 ? -4.195 12.997 9.116 1.00 93.38 204 LEU A N 1
ATOM 1674 C CA . LEU A 1 204 ? -4.687 14.261 8.584 1.00 93.38 204 LEU A CA 1
ATOM 1675 C C . LEU A 1 204 ? -5.362 15.100 9.677 1.00 93.38 204 LEU A C 1
ATOM 1677 O O . LEU A 1 204 ? -5.063 16.284 9.801 1.00 93.38 204 LEU A O 1
ATOM 1681 N N . THR A 1 205 ? -6.240 14.496 10.482 1.00 91.00 205 THR A N 1
ATOM 1682 C CA . THR A 1 205 ? -7.115 15.221 11.417 1.00 91.00 205 THR A CA 1
ATOM 1683 C C . THR A 1 205 ? -6.541 15.325 12.829 1.00 91.00 205 THR A C 1
ATOM 1685 O O . THR A 1 205 ? -6.791 16.309 13.519 1.00 91.00 205 THR A O 1
ATOM 1688 N N . ASN A 1 206 ? -5.747 14.342 13.275 1.00 90.62 206 ASN A N 1
ATOM 1689 C CA . ASN A 1 206 ? -5.263 14.227 14.657 1.00 90.62 206 ASN A CA 1
ATOM 1690 C C . ASN A 1 206 ? -3.745 13.944 14.763 1.00 90.62 206 ASN A C 1
ATOM 1692 O O . ASN A 1 206 ? -3.315 13.085 15.540 1.00 90.62 206 ASN A O 1
ATOM 1696 N N . PRO A 1 207 ? -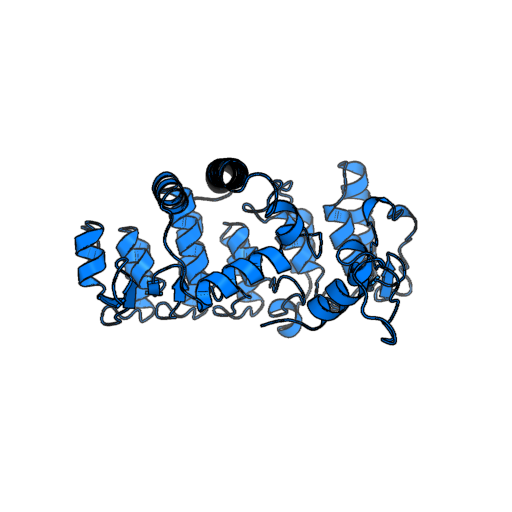2.872 14.700 14.075 1.00 87.44 207 PRO A N 1
ATOM 1697 C CA . PRO A 1 207 ? -1.421 14.463 14.072 1.00 87.44 207 PRO A CA 1
ATOM 1698 C C . PRO A 1 207 ? -0.786 14.502 15.474 1.00 87.44 207 PRO A C 1
ATOM 1700 O O . PRO A 1 207 ? 0.203 13.817 15.728 1.00 87.44 207 PRO A O 1
ATOM 1703 N N . GLN A 1 208 ? -1.339 15.289 16.407 1.00 87.00 208 GLN A N 1
ATOM 1704 C CA . GLN A 1 208 ? -0.804 15.402 17.769 1.00 87.00 208 GLN A CA 1
ATOM 1705 C C . GLN A 1 208 ? -1.032 14.140 18.592 1.00 87.00 208 GLN A C 1
ATOM 1707 O O . GLN A 1 208 ? -0.126 13.714 19.301 1.00 87.00 208 GLN A O 1
ATOM 1712 N N . LYS A 1 209 ? -2.192 13.493 18.436 1.00 86.81 209 LYS A N 1
ATOM 1713 C CA . LYS A 1 209 ? -2.469 12.193 19.052 1.00 86.81 209 LYS A CA 1
ATOM 1714 C C . LYS A 1 209 ? -1.421 11.167 18.623 1.00 86.81 209 LYS A C 1
ATOM 1716 O O . LYS A 1 209 ? -0.900 10.435 19.457 1.00 86.81 209 LYS A O 1
ATOM 1721 N N . ILE A 1 210 ? -1.036 11.171 17.345 1.00 81.56 210 ILE A N 1
ATOM 1722 C CA . ILE A 1 210 ? 0.019 10.291 16.827 1.00 81.56 210 ILE A CA 1
ATOM 1723 C C . ILE A 1 210 ? 1.377 10.606 17.466 1.00 81.56 210 ILE A C 1
ATOM 1725 O O . ILE A 1 210 ? 2.093 9.674 17.827 1.00 81.56 210 ILE A O 1
ATOM 1729 N N . LYS A 1 211 ? 1.732 11.888 17.642 1.00 81.94 211 LYS A N 1
ATOM 1730 C CA . LYS A 1 211 ? 2.972 12.277 18.339 1.00 81.94 211 LYS A CA 1
ATOM 1731 C C . LYS A 1 211 ? 2.973 11.825 19.798 1.00 81.94 211 LYS A C 1
ATOM 1733 O O . LYS A 1 211 ? 3.939 11.204 20.224 1.00 81.94 211 LYS A O 1
ATOM 1738 N N . THR A 1 212 ? 1.878 12.033 20.529 1.00 83.44 212 THR A N 1
ATOM 1739 C CA . THR A 1 212 ? 1.736 11.538 21.907 1.00 83.44 212 THR A CA 1
ATOM 1740 C C . THR A 1 212 ? 1.911 10.021 21.964 1.00 83.44 212 THR A C 1
ATOM 1742 O O . THR A 1 212 ? 2.733 9.524 22.724 1.00 83.44 212 THR A O 1
ATOM 1745 N N . LEU A 1 213 ? 1.252 9.286 21.066 1.00 78.00 213 LEU A N 1
ATOM 1746 C CA . LEU A 1 213 ? 1.393 7.834 20.950 1.00 78.00 213 LEU A CA 1
ATOM 1747 C C . LEU A 1 213 ? 2.821 7.377 20.589 1.00 78.00 213 LEU A C 1
ATOM 1749 O O . LEU A 1 213 ? 3.151 6.211 20.794 1.00 78.00 213 LEU A O 1
ATOM 1753 N N . ILE A 1 214 ? 3.645 8.220 19.960 1.00 75.44 214 ILE A N 1
ATOM 1754 C CA . ILE A 1 214 ? 5.062 7.931 19.672 1.00 75.44 214 ILE A CA 1
ATOM 1755 C C . ILE A 1 214 ? 5.925 8.152 20.921 1.00 75.44 214 ILE A C 1
ATOM 1757 O O . ILE A 1 214 ? 6.886 7.418 21.142 1.00 75.44 214 ILE A O 1
ATOM 1761 N N . GLU A 1 215 ? 5.592 9.163 21.720 1.00 74.38 215 GLU A N 1
ATOM 1762 C CA . GLU A 1 215 ? 6.295 9.522 22.954 1.00 74.38 215 GLU A CA 1
ATOM 1763 C C . GLU A 1 215 ? 5.985 8.555 24.104 1.00 74.38 215 GLU A C 1
ATOM 1765 O O . GLU A 1 215 ? 6.823 8.331 24.981 1.00 74.38 215 GLU A O 1
ATOM 1770 N N . GLU A 1 216 ? 4.806 7.939 24.085 1.00 74.75 216 GLU A N 1
ATOM 1771 C CA . GLU A 1 216 ? 4.432 6.898 25.030 1.00 74.75 216 GLU A CA 1
ATOM 1772 C C . GLU A 1 216 ? 5.228 5.607 24.765 1.00 74.75 216 GLU A C 1
ATOM 1774 O O . GLU A 1 216 ? 4.994 4.850 23.818 1.00 74.75 216 GLU A O 1
ATOM 1779 N N . ASN A 1 217 ? 6.199 5.337 25.638 1.00 65.62 217 ASN A N 1
ATOM 1780 C CA . ASN A 1 217 ? 7.046 4.152 25.566 1.00 65.62 217 ASN A CA 1
ATOM 1781 C C . ASN A 1 217 ? 6.320 2.922 26.140 1.00 65.62 217 ASN A C 1
ATOM 1783 O O . ASN A 1 217 ? 6.462 2.575 27.315 1.00 65.62 217 ASN A O 1
ATOM 1787 N N . TYR A 1 218 ? 5.509 2.270 25.308 1.00 68.69 218 TYR A N 1
ATOM 1788 C CA . TYR A 1 218 ? 4.847 1.020 25.673 1.00 68.69 218 TYR A CA 1
ATOM 1789 C C . TYR A 1 218 ? 5.754 -0.189 25.463 1.00 68.69 218 TYR A C 1
ATOM 1791 O O . TYR A 1 218 ? 6.391 -0.350 24.419 1.00 68.69 218 TYR A O 1
ATOM 1799 N N . GLN A 1 219 ? 5.732 -1.112 26.426 1.00 71.12 219 GLN A N 1
ATOM 1800 C CA . GLN A 1 219 ? 6.405 -2.394 26.277 1.00 71.12 219 GLN A CA 1
ATOM 1801 C C . GLN A 1 219 ? 5.697 -3.232 25.203 1.00 71.12 219 GLN A C 1
ATOM 1803 O O . GLN A 1 219 ? 4.567 -3.683 25.389 1.00 71.12 219 GLN A O 1
ATOM 1808 N N . LEU A 1 220 ? 6.373 -3.440 24.072 1.00 72.12 220 LEU A N 1
ATOM 1809 C CA . LEU A 1 220 ? 5.865 -4.283 22.995 1.00 72.12 220 LEU A CA 1
ATOM 1810 C C . LEU A 1 220 ? 5.848 -5.751 23.424 1.00 72.12 220 LEU A C 1
ATOM 1812 O O . LEU A 1 220 ? 6.805 -6.255 24.019 1.00 72.12 220 LEU A O 1
ATOM 1816 N N . ASP A 1 221 ? 4.782 -6.460 23.060 1.00 75.50 221 ASP A N 1
ATOM 1817 C CA . ASP A 1 221 ? 4.778 -7.912 23.172 1.00 75.50 221 ASP A CA 1
ATOM 1818 C C . ASP A 1 221 ? 5.752 -8.552 22.164 1.00 75.50 221 ASP A C 1
ATOM 1820 O O . ASP A 1 221 ? 6.270 -7.911 21.244 1.00 75.50 221 ASP A O 1
ATOM 1824 N N . LYS A 1 222 ? 5.999 -9.856 22.317 1.00 79.44 222 LYS A N 1
ATOM 1825 C CA . LYS A 1 222 ? 6.928 -10.595 21.451 1.00 79.44 222 LYS A CA 1
ATOM 1826 C C . LYS A 1 222 ? 6.557 -10.513 19.964 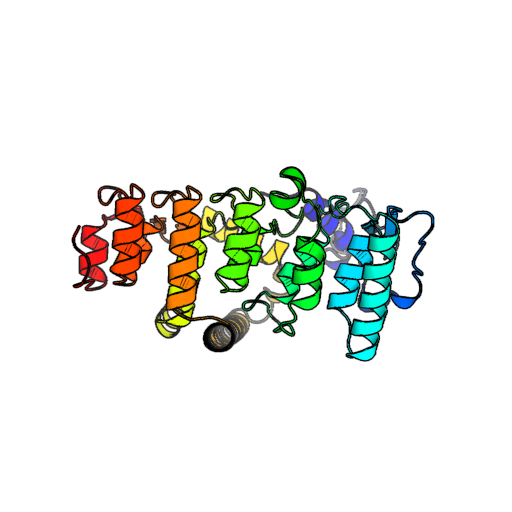1.00 79.44 222 LYS A C 1
ATOM 1828 O O . LYS A 1 222 ? 7.455 -10.445 19.129 1.00 79.44 222 LYS A O 1
ATOM 1833 N N . GLN A 1 223 ? 5.272 -10.552 19.621 1.00 79.62 223 GLN A N 1
ATOM 1834 C CA . GLN A 1 223 ? 4.812 -10.537 18.231 1.00 79.62 223 GLN A CA 1
ATOM 1835 C C . GLN A 1 223 ? 5.022 -9.155 17.605 1.00 79.62 223 GLN A C 1
ATOM 1837 O O . GLN A 1 223 ? 5.502 -9.047 16.480 1.00 79.62 223 GLN A O 1
ATOM 1842 N N . GLN A 1 224 ? 4.720 -8.098 18.346 1.00 78.38 224 GLN A N 1
ATOM 1843 C CA . GLN A 1 224 ? 4.815 -6.714 17.895 1.00 78.38 224 GLN A CA 1
ATOM 1844 C C . GLN A 1 224 ? 6.267 -6.247 17.846 1.00 78.38 224 GLN A C 1
ATOM 1846 O O . GLN A 1 224 ? 6.670 -5.615 16.873 1.00 78.38 224 GLN A O 1
ATOM 1851 N N . ALA A 1 225 ? 7.095 -6.668 18.805 1.00 79.69 225 ALA A N 1
ATOM 1852 C CA . ALA A 1 225 ? 8.542 -6.493 18.735 1.00 79.69 225 ALA A CA 1
ATOM 1853 C C . ALA A 1 225 ? 9.134 -7.180 17.489 1.00 79.69 225 ALA A C 1
ATOM 1855 O O . ALA A 1 225 ? 9.978 -6.608 16.798 1.00 79.69 225 ALA A O 1
ATOM 1856 N N . GLN A 1 226 ? 8.656 -8.383 17.143 1.00 79.50 226 GLN A N 1
ATOM 1857 C CA . GLN A 1 226 ? 9.070 -9.076 15.919 1.00 79.50 226 GLN A CA 1
ATOM 1858 C C . GLN A 1 226 ? 8.619 -8.351 14.646 1.00 79.50 226 GLN A C 1
ATOM 1860 O O . GLN A 1 226 ? 9.410 -8.250 13.707 1.00 79.50 226 GLN A O 1
ATOM 1865 N N . LEU A 1 227 ? 7.387 -7.836 14.605 1.00 80.94 227 LEU A N 1
ATOM 1866 C CA . LEU A 1 227 ? 6.880 -7.041 13.480 1.00 80.94 227 LEU A CA 1
ATOM 1867 C C . LEU A 1 227 ? 7.662 -5.735 13.319 1.00 80.94 227 LEU A C 1
ATOM 1869 O O . LEU A 1 227 ? 8.068 -5.402 12.209 1.00 80.94 227 LEU A O 1
ATOM 1873 N N . GLN A 1 228 ? 7.960 -5.039 14.415 1.00 78.19 228 GLN A N 1
ATOM 1874 C CA . GLN A 1 228 ? 8.773 -3.826 14.400 1.00 78.19 228 GLN A CA 1
ATOM 1875 C C . GLN A 1 228 ? 10.197 -4.119 13.898 1.00 78.19 228 GLN A C 1
ATOM 1877 O O . GLN A 1 228 ? 10.724 -3.415 13.035 1.00 78.19 228 GLN A O 1
ATOM 1882 N N . GLN A 1 229 ? 10.811 -5.211 14.363 1.00 77.75 229 GLN A N 1
ATOM 1883 C CA . GLN A 1 229 ? 12.105 -5.662 13.855 1.00 77.75 229 GLN A CA 1
ATOM 1884 C C . GLN A 1 229 ? 12.031 -6.040 12.367 1.00 77.75 229 GLN A C 1
ATOM 1886 O O . GLN A 1 229 ? 12.968 -5.782 11.614 1.00 77.75 229 GLN A O 1
ATOM 1891 N N . GLU A 1 230 ? 10.940 -6.664 11.921 1.00 81.81 230 GLU A N 1
ATOM 1892 C CA . GLU A 1 230 ? 10.699 -6.973 10.509 1.00 81.81 230 GLU A CA 1
ATOM 1893 C C . GLU A 1 230 ? 10.573 -5.711 9.654 1.00 81.81 230 GLU A C 1
ATOM 1895 O O . GLU A 1 230 ? 11.225 -5.619 8.612 1.00 81.81 230 GLU A O 1
ATOM 1900 N N . TYR A 1 231 ? 9.841 -4.705 10.132 1.00 80.56 231 TYR A N 1
ATOM 1901 C CA . TYR A 1 231 ? 9.756 -3.391 9.504 1.00 80.56 231 TYR A CA 1
ATOM 1902 C C . TYR A 1 231 ? 11.146 -2.772 9.328 1.00 80.56 231 TYR A C 1
ATOM 1904 O O . TYR A 1 231 ? 11.513 -2.383 8.216 1.00 80.56 231 TYR A O 1
ATOM 1912 N N . PHE A 1 232 ? 11.965 -2.739 10.386 1.00 75.19 232 PHE A N 1
ATOM 1913 C CA . PHE A 1 232 ? 13.324 -2.199 10.302 1.00 75.19 232 PHE A CA 1
ATOM 1914 C C . PHE A 1 232 ? 14.202 -2.979 9.321 1.00 75.19 232 PHE A C 1
ATOM 1916 O O . PHE A 1 232 ? 14.902 -2.367 8.515 1.00 75.19 232 PHE A O 1
ATOM 1923 N N . ARG A 1 233 ? 14.151 -4.316 9.321 1.00 76.69 233 ARG A N 1
ATOM 1924 C CA . ARG A 1 233 ? 14.922 -5.147 8.377 1.00 76.69 233 ARG A CA 1
ATOM 1925 C C . ARG A 1 233 ? 14.505 -4.917 6.920 1.00 76.69 233 ARG A C 1
ATOM 1927 O O . ARG A 1 233 ? 15.359 -4.839 6.037 1.00 76.69 233 ARG A O 1
ATOM 1934 N N . ARG A 1 234 ? 13.204 -4.766 6.653 1.00 78.12 234 ARG A N 1
ATOM 1935 C CA . ARG A 1 234 ? 12.660 -4.562 5.297 1.00 78.12 234 ARG A CA 1
ATOM 1936 C C . ARG A 1 234 ? 12.861 -3.136 4.778 1.00 78.12 234 ARG A C 1
ATOM 1938 O O . ARG A 1 234 ? 13.030 -2.957 3.567 1.00 78.12 234 ARG A O 1
ATOM 1945 N N . ASN A 1 235 ? 12.879 -2.140 5.665 1.00 73.12 235 ASN A N 1
ATOM 1946 C CA . ASN A 1 235 ? 13.010 -0.727 5.299 1.00 73.12 235 ASN A CA 1
ATOM 1947 C C . ASN A 1 235 ? 14.426 -0.153 5.430 1.00 73.12 235 ASN A C 1
ATOM 1949 O O . ASN A 1 235 ? 14.703 0.865 4.800 1.00 73.12 235 ASN A O 1
ATOM 1953 N N . SER A 1 236 ? 15.338 -0.801 6.160 1.00 65.62 236 SER A N 1
ATOM 1954 C CA . SER A 1 236 ? 16.745 -0.389 6.205 1.00 65.62 236 SER A CA 1
ATOM 1955 C C . SER A 1 236 ? 17.538 -0.909 4.999 1.00 65.62 236 SER A C 1
ATOM 1957 O O . SER A 1 236 ? 17.370 -2.039 4.527 1.00 65.62 236 SER A O 1
ATOM 1959 N N . GLU A 1 237 ? 18.417 -0.057 4.467 1.00 54.50 237 GLU A N 1
ATOM 1960 C CA . GLU A 1 237 ? 19.289 -0.411 3.339 1.00 54.50 237 GLU A CA 1
ATOM 1961 C C . GLU A 1 237 ? 20.508 -1.242 3.762 1.00 54.50 237 GLU A C 1
ATOM 1963 O O . GLU A 1 237 ? 21.102 -1.919 2.923 1.00 54.50 237 GLU A O 1
ATOM 1968 N N . LYS A 1 238 ? 20.883 -1.235 5.050 1.00 55.84 238 LYS A N 1
ATOM 1969 C CA . LYS A 1 238 ? 22.073 -1.940 5.546 1.00 55.84 238 LYS A CA 1
ATOM 1970 C C . LYS A 1 238 ? 21.698 -3.082 6.486 1.00 55.84 238 LYS A C 1
ATOM 1972 O O . LYS A 1 238 ? 21.060 -2.864 7.511 1.00 55.84 238 LYS A O 1
ATOM 1977 N N . ALA A 1 239 ? 22.212 -4.271 6.164 1.00 46.12 239 ALA A N 1
ATOM 1978 C CA . ALA A 1 239 ? 21.960 -5.559 6.818 1.00 46.12 239 ALA A CA 1
ATOM 1979 C C . ALA A 1 239 ? 22.091 -5.581 8.352 1.00 46.12 239 ALA A C 1
ATOM 1981 O O . ALA A 1 239 ? 21.483 -6.427 9.003 1.00 46.12 239 ALA A O 1
ATOM 1982 N N . PHE A 1 240 ? 22.884 -4.662 8.906 1.00 48.47 240 PHE A N 1
ATOM 1983 C CA . PHE A 1 240 ? 23.276 -4.625 10.314 1.00 48.47 240 PHE A CA 1
ATOM 1984 C C . PHE A 1 240 ? 23.209 -3.225 10.941 1.00 48.47 240 PHE A C 1
ATOM 1986 O O . PHE A 1 240 ? 23.743 -3.018 12.028 1.00 48.47 240 PHE A O 1
ATOM 1993 N N . TYR A 1 241 ? 22.534 -2.254 10.308 1.00 50.31 241 TYR A N 1
ATOM 1994 C CA . TYR A 1 241 ? 22.433 -0.896 10.875 1.00 50.31 241 TYR A CA 1
ATOM 1995 C C . TYR A 1 241 ? 21.773 -0.874 12.261 1.00 50.31 241 TYR A C 1
ATOM 1997 O O . TYR A 1 241 ? 22.099 -0.021 13.079 1.00 50.31 241 TYR A O 1
ATOM 2005 N N . SER A 1 242 ? 20.889 -1.835 12.549 1.00 48.19 242 SER A N 1
ATOM 2006 C CA . SER A 1 242 ? 20.267 -1.977 13.869 1.00 48.19 242 SER A CA 1
ATOM 2007 C C . SER A 1 242 ? 21.228 -2.482 14.955 1.00 48.19 242 SER A C 1
ATOM 2009 O O . SER A 1 242 ? 20.967 -2.254 16.126 1.00 48.19 242 SER A O 1
ATOM 2011 N N . TRP A 1 243 ? 22.327 -3.160 14.597 1.00 44.53 243 TRP A N 1
ATOM 2012 C CA . TRP A 1 243 ? 23.289 -3.712 15.564 1.00 44.53 243 TRP A CA 1
ATOM 2013 C C . TRP A 1 243 ? 24.339 -2.676 15.976 1.00 44.53 243 TRP A C 1
ATOM 2015 O O . TRP A 1 243 ? 24.663 -2.562 17.155 1.00 44.53 243 TRP A O 1
ATOM 2025 N N . GLN A 1 244 ? 24.821 -1.875 15.021 1.00 46.06 244 GLN A N 1
ATOM 2026 C CA . GLN A 1 244 ? 25.895 -0.896 15.237 1.00 46.06 244 GLN A CA 1
ATOM 2027 C C . GLN A 1 244 ? 25.465 0.319 16.081 1.00 46.06 244 GLN A C 1
ATOM 2029 O O . GLN A 1 244 ? 26.302 0.987 16.670 1.00 46.06 244 GLN A O 1
ATOM 2034 N N . LYS A 1 245 ? 24.160 0.587 16.148 1.00 46.41 245 LYS A N 1
ATOM 2035 C CA . LYS A 1 245 ? 23.554 1.650 16.960 1.00 46.41 245 LYS A CA 1
ATOM 2036 C C . LYS A 1 245 ? 23.445 1.302 18.456 1.00 46.41 245 LYS A C 1
ATOM 2038 O O . LYS A 1 245 ? 23.470 2.161 19.325 1.00 46.41 245 LYS A O 1
ATOM 2043 N N . SER A 1 246 ? 23.411 0.011 18.786 1.00 49.72 246 SER A N 1
ATOM 2044 C CA . SER A 1 246 ? 23.070 -0.443 20.140 1.00 49.72 246 SER A CA 1
ATOM 2045 C C . SER A 1 246 ? 24.151 -0.259 21.220 1.00 49.72 246 SER A C 1
ATOM 2047 O O . SER A 1 246 ? 23.855 -0.522 22.384 1.00 49.72 246 SER A O 1
ATOM 2049 N N . THR A 1 247 ? 25.381 0.163 20.893 1.00 50.62 247 THR A N 1
ATOM 2050 C CA . THR A 1 247 ? 26.516 -0.021 21.821 1.00 50.62 247 THR A CA 1
ATOM 2051 C C . THR A 1 247 ? 26.970 1.218 22.594 1.00 50.62 247 THR A C 1
ATOM 2053 O O . THR A 1 247 ? 27.494 1.039 23.690 1.00 50.62 247 THR A O 1
ATOM 2056 N N . ASP A 1 248 ? 26.739 2.448 22.109 1.00 54.59 248 ASP A N 1
ATOM 2057 C CA . ASP A 1 248 ? 27.485 3.602 22.653 1.00 54.59 248 ASP A CA 1
ATOM 2058 C C . ASP A 1 248 ? 26.623 4.623 23.435 1.00 54.59 248 ASP A C 1
ATOM 2060 O O . ASP A 1 248 ? 27.104 5.173 24.427 1.00 54.59 248 ASP A O 1
ATOM 2064 N N . ASN A 1 249 ? 25.348 4.874 23.070 1.00 54.78 249 ASN A N 1
ATOM 2065 C CA . ASN A 1 249 ? 24.431 5.728 23.861 1.00 54.78 249 ASN A CA 1
ATOM 2066 C C . ASN A 1 249 ? 22.928 5.541 23.510 1.00 54.78 249 ASN A C 1
ATOM 2068 O O . ASN A 1 249 ? 22.358 6.346 22.765 1.00 54.78 249 ASN A O 1
ATOM 2072 N N . PRO A 1 250 ? 22.240 4.533 24.077 1.00 60.38 250 PRO A N 1
ATOM 2073 C CA . PRO A 1 250 ? 20.870 4.177 23.686 1.00 60.38 250 PRO A CA 1
ATOM 2074 C C . PRO A 1 250 ? 19.834 5.293 23.918 1.00 60.38 250 PRO A C 1
ATOM 2076 O O . PRO A 1 250 ? 18.917 5.457 23.117 1.00 60.38 250 PRO A O 1
ATOM 2079 N N . LYS A 1 251 ? 19.997 6.119 24.963 1.00 60.50 251 LYS A N 1
ATOM 2080 C CA . LYS A 1 251 ? 19.057 7.217 25.275 1.00 60.50 251 LYS A CA 1
ATOM 2081 C C . LYS A 1 251 ? 19.149 8.385 24.289 1.00 60.50 251 LYS A C 1
ATOM 2083 O O . LYS A 1 251 ? 18.148 9.031 23.988 1.00 60.50 251 LYS A O 1
ATOM 2088 N N . PHE A 1 252 ? 20.352 8.693 23.801 1.00 56.53 252 PHE A N 1
ATOM 2089 C CA . PHE A 1 252 ? 20.544 9.745 22.800 1.00 56.53 252 PHE A CA 1
ATOM 2090 C C . PHE A 1 252 ? 19.933 9.347 21.451 1.00 56.53 252 PHE A C 1
ATOM 2092 O O . PHE A 1 252 ? 19.311 10.170 20.778 1.00 56.53 252 PHE A O 1
ATOM 2099 N N . GLU A 1 253 ? 20.054 8.071 21.086 1.00 64.38 253 GLU A N 1
ATOM 2100 C CA . GLU A 1 253 ? 19.472 7.545 19.855 1.00 64.38 253 GLU A CA 1
ATOM 2101 C C . GLU A 1 253 ? 17.947 7.481 19.887 1.00 64.38 253 GLU A C 1
ATOM 2103 O O . GLU A 1 253 ? 17.322 7.834 18.887 1.00 64.38 253 GLU A O 1
ATOM 2108 N N . GLU A 1 254 ? 17.357 7.108 21.027 1.00 67.81 254 GLU A N 1
ATOM 2109 C CA . GLU A 1 254 ? 15.907 7.149 21.244 1.00 67.81 254 GLU A CA 1
ATOM 2110 C C . GLU A 1 254 ? 15.375 8.567 21.006 1.00 67.81 254 GLU A C 1
ATOM 2112 O O . GLU A 1 254 ? 14.482 8.768 20.186 1.00 67.81 254 GLU A O 1
ATOM 2117 N N . LYS A 1 255 ? 16.018 9.584 21.597 1.00 71.62 255 LYS A N 1
ATOM 2118 C CA . LYS A 1 255 ? 15.627 10.987 21.403 1.00 71.62 255 LYS A CA 1
ATOM 2119 C C . LYS A 1 255 ? 15.725 11.438 19.941 1.00 71.62 255 LYS A C 1
ATOM 2121 O O . LYS A 1 255 ? 14.842 12.151 19.457 1.00 71.62 255 LYS A O 1
ATOM 2126 N N . ILE A 1 256 ? 16.777 11.040 19.220 1.00 72.38 256 ILE A N 1
ATOM 2127 C CA . ILE A 1 256 ? 16.907 11.340 17.783 1.00 72.38 256 ILE A CA 1
ATOM 2128 C C . ILE A 1 256 ? 15.805 10.639 16.988 1.00 72.38 256 ILE A C 1
ATOM 2130 O O . ILE A 1 256 ? 15.207 11.249 16.105 1.00 72.38 256 ILE A O 1
ATOM 2134 N N . GLN A 1 257 ? 15.518 9.376 17.296 1.00 72.25 257 GLN A N 1
ATOM 2135 C CA . GLN A 1 257 ? 14.488 8.605 16.615 1.00 72.25 257 GLN A CA 1
ATOM 2136 C C . GLN A 1 257 ? 13.099 9.216 16.820 1.00 72.25 257 GLN A C 1
ATOM 2138 O O . GLN A 1 257 ? 12.403 9.436 15.830 1.00 72.25 257 GLN A O 1
ATOM 2143 N N . THR A 1 258 ? 12.734 9.564 18.055 1.00 75.31 258 THR A N 1
ATOM 2144 C CA . THR A 1 258 ? 11.489 10.280 18.368 1.00 75.31 258 THR A CA 1
ATOM 2145 C C . THR A 1 258 ? 11.420 11.606 17.614 1.00 75.31 258 THR A C 1
ATOM 2147 O O . THR A 1 258 ? 10.408 11.909 16.991 1.00 75.31 258 THR A O 1
ATOM 2150 N N . SER A 1 259 ? 12.518 12.371 17.569 1.00 79.81 259 SER A N 1
ATOM 2151 C CA . SER A 1 259 ? 12.563 13.643 16.826 1.00 79.81 259 SER A CA 1
ATOM 2152 C C . SER A 1 259 ? 12.322 13.447 15.323 1.00 79.81 259 SER A C 1
ATOM 2154 O O . SER A 1 259 ? 11.565 14.199 14.711 1.00 79.81 259 SER A O 1
ATOM 2156 N N . ILE A 1 260 ? 12.929 12.415 14.721 1.00 80.50 260 ILE A N 1
ATOM 2157 C CA . ILE A 1 260 ? 12.726 12.061 13.307 1.00 80.50 260 ILE A CA 1
ATOM 2158 C C . ILE A 1 260 ? 11.280 11.620 13.061 1.00 80.50 260 ILE A C 1
ATOM 2160 O O . ILE A 1 260 ? 10.687 12.009 12.053 1.00 80.50 260 ILE A O 1
ATOM 2164 N N . GLN A 1 261 ? 10.701 10.822 13.959 1.00 79.94 261 GLN A N 1
ATOM 2165 C CA . GLN A 1 261 ? 9.316 10.366 13.849 1.00 79.94 261 GLN A CA 1
ATOM 2166 C C . GLN A 1 261 ? 8.334 11.538 13.966 1.00 79.94 261 GLN A C 1
ATOM 2168 O O . GLN A 1 261 ? 7.469 11.676 13.105 1.00 79.94 261 GLN A O 1
ATOM 2173 N N . ASN A 1 262 ? 8.527 12.444 14.927 1.00 84.62 262 ASN A N 1
ATOM 2174 C CA . ASN A 1 262 ? 7.704 13.645 15.085 1.00 84.62 262 ASN A CA 1
ATOM 2175 C C . ASN A 1 262 ? 7.773 14.556 13.850 1.00 84.62 262 ASN A C 1
ATOM 2177 O O . ASN A 1 262 ? 6.736 14.997 13.353 1.00 84.62 262 ASN A O 1
ATOM 2181 N N . ALA A 1 263 ? 8.970 14.773 13.294 1.00 86.75 263 ALA A N 1
ATOM 2182 C CA . ALA A 1 263 ? 9.128 15.508 12.039 1.00 86.75 263 ALA A CA 1
ATOM 2183 C C . ALA A 1 263 ? 8.447 14.791 10.859 1.00 86.75 263 ALA A C 1
ATOM 2185 O O . ALA A 1 263 ? 7.844 15.434 10.002 1.00 86.75 263 ALA A O 1
ATOM 2186 N N . SER A 1 264 ? 8.499 13.455 10.824 1.00 86.88 264 SER A N 1
ATOM 2187 C CA . SER A 1 264 ? 7.840 12.651 9.787 1.00 86.88 264 SER A CA 1
ATOM 2188 C C . SER A 1 264 ? 6.318 12.786 9.840 1.00 86.88 264 SER A C 1
ATOM 2190 O O . SER A 1 264 ? 5.700 12.890 8.784 1.00 86.88 264 SER A O 1
ATOM 2192 N N . VAL A 1 265 ? 5.717 12.846 11.035 1.00 89.44 265 VAL A N 1
ATOM 2193 C CA . VAL A 1 265 ? 4.272 13.091 11.206 1.00 89.44 265 VAL A CA 1
ATOM 2194 C C . VAL A 1 265 ? 3.882 14.448 10.618 1.00 89.44 265 VAL A C 1
ATOM 2196 O O . VAL A 1 265 ? 2.949 14.520 9.827 1.00 89.44 265 VAL A O 1
ATOM 2199 N N . GLU A 1 266 ? 4.632 15.512 10.919 1.00 90.94 266 GLU A N 1
ATOM 2200 C CA . GLU A 1 266 ? 4.347 16.856 10.389 1.00 90.94 266 GLU A CA 1
ATOM 2201 C C . GLU A 1 266 ? 4.500 16.944 8.870 1.00 90.94 266 GLU A C 1
ATOM 2203 O O . GLU A 1 266 ? 3.694 17.579 8.190 1.00 90.94 266 GLU A O 1
ATOM 2208 N N . VAL A 1 267 ? 5.547 16.322 8.324 1.00 92.06 267 VAL A N 1
ATOM 2209 C CA . VAL A 1 267 ? 5.752 16.262 6.872 1.00 92.06 267 VAL A CA 1
ATOM 2210 C C . VAL A 1 267 ? 4.606 15.501 6.213 1.00 92.06 267 VAL A C 1
ATOM 2212 O O . VAL A 1 267 ? 4.080 15.961 5.203 1.00 92.06 267 VAL A O 1
ATOM 2215 N N . THR A 1 268 ? 4.203 14.377 6.802 1.00 92.19 268 THR A N 1
ATOM 2216 C CA . THR A 1 268 ? 3.120 13.531 6.294 1.00 92.19 268 THR A CA 1
ATOM 2217 C C . THR A 1 268 ? 1.789 14.273 6.284 1.00 92.19 268 THR A C 1
ATOM 2219 O O . THR A 1 268 ? 1.139 14.326 5.242 1.00 92.19 268 THR A O 1
ATOM 2222 N N . GLN A 1 269 ? 1.431 14.927 7.392 1.00 94.19 269 GLN A N 1
ATOM 2223 C CA . GLN A 1 269 ? 0.229 15.754 7.479 1.00 94.19 269 GLN A CA 1
ATOM 2224 C C . GLN A 1 269 ? 0.219 16.828 6.382 1.00 94.19 269 GLN A C 1
ATOM 2226 O O . GLN A 1 269 ? -0.730 16.911 5.610 1.00 94.19 269 GLN A O 1
ATOM 2231 N N . LYS A 1 270 ? 1.314 17.585 6.225 1.00 94.81 270 LYS A N 1
ATOM 2232 C CA . LYS A 1 270 ? 1.420 18.625 5.186 1.00 94.81 270 LYS A CA 1
ATOM 2233 C C . LYS A 1 270 ? 1.305 18.073 3.764 1.00 94.81 270 LYS A C 1
ATOM 2235 O O . LYS A 1 270 ? 0.824 18.768 2.872 1.00 94.81 270 LYS A O 1
ATOM 2240 N N . GLN A 1 271 ? 1.804 16.861 3.503 1.00 95.31 271 GLN A N 1
ATOM 2241 C CA . GLN A 1 271 ? 1.625 16.217 2.198 1.00 95.31 271 GLN A CA 1
ATOM 2242 C C . GLN A 1 271 ? 0.163 15.809 1.978 1.00 95.31 271 GLN A C 1
ATOM 2244 O O . GLN A 1 271 ? -0.356 16.043 0.887 1.00 95.31 271 GLN A O 1
ATOM 2249 N N . LEU A 1 272 ? -0.500 15.252 2.997 1.00 95.44 272 LEU A N 1
ATOM 2250 C CA . LEU A 1 272 ? -1.917 14.892 2.941 1.00 95.44 272 LEU A CA 1
ATOM 2251 C C . LEU A 1 272 ? -2.800 16.122 2.718 1.00 95.44 272 LEU A C 1
ATOM 2253 O O . LEU A 1 272 ? -3.568 16.125 1.767 1.00 95.44 272 LEU A O 1
ATOM 2257 N N . GLU A 1 273 ? -2.618 17.196 3.489 1.00 95.50 273 GLU A N 1
ATOM 2258 C CA . GLU A 1 273 ? -3.344 18.469 3.321 1.00 95.50 273 GLU A CA 1
ATOM 2259 C C . GLU A 1 273 ? -3.161 19.076 1.922 1.00 95.50 273 GLU A C 1
ATOM 2261 O O . GLU A 1 273 ? -4.039 19.760 1.402 1.00 95.50 273 GLU A O 1
ATOM 2266 N N . LYS A 1 274 ? -1.999 18.846 1.297 1.00 95.94 274 LYS A N 1
ATOM 2267 C CA . LYS A 1 274 ? -1.679 19.399 -0.021 1.00 95.94 274 LYS A CA 1
ATOM 2268 C C . LYS A 1 274 ? -2.277 18.601 -1.181 1.00 95.94 274 LYS A C 1
ATOM 2270 O O . LYS A 1 274 ? -2.575 19.188 -2.221 1.00 95.94 274 LYS A O 1
ATOM 2275 N N . TYR A 1 275 ? -2.343 17.277 -1.066 1.00 95.25 275 TYR A N 1
ATOM 2276 C CA . TYR A 1 275 ? -2.666 16.383 -2.189 1.00 95.25 275 TYR A CA 1
ATOM 2277 C C . TYR A 1 275 ? -3.912 15.521 -1.967 1.00 95.25 275 TYR A C 1
ATOM 2279 O O . TYR A 1 275 ? -4.272 14.758 -2.862 1.00 95.25 275 TYR A O 1
ATOM 2287 N N . SER A 1 276 ? -4.541 15.632 -0.803 1.00 96.75 276 SER A N 1
ATOM 2288 C CA . SER A 1 276 ? -5.724 14.892 -0.381 1.00 96.75 276 SER A CA 1
ATOM 2289 C C . SER A 1 276 ? -6.619 15.793 0.483 1.00 96.75 276 SER A C 1
ATOM 2291 O O . SER A 1 276 ? -6.383 16.993 0.613 1.00 96.75 276 SER A O 1
ATOM 2293 N N . SER A 1 277 ? -7.687 15.225 1.029 1.00 96.94 277 SER A N 1
ATOM 2294 C CA . SER A 1 277 ? -8.622 15.870 1.949 1.00 96.94 277 SER A CA 1
ATOM 2295 C C . SER A 1 277 ? -9.440 14.804 2.676 1.00 96.94 277 SER A C 1
ATOM 2297 O O . SER A 1 277 ? -9.463 13.647 2.257 1.00 96.94 277 SER A O 1
ATOM 2299 N N . GLU A 1 278 ? -10.163 15.186 3.727 1.00 95.88 278 GLU A N 1
ATOM 2300 C CA . GLU A 1 278 ? -11.121 14.284 4.380 1.00 95.88 278 GLU A CA 1
ATOM 2301 C C . GLU A 1 278 ? -12.189 13.767 3.404 1.00 95.88 278 GLU A C 1
ATOM 2303 O O . GLU A 1 278 ? -12.561 12.598 3.465 1.00 95.88 278 GLU A O 1
ATOM 2308 N N . GLU A 1 279 ? -12.630 14.601 2.454 1.00 96.56 279 GLU A N 1
ATOM 2309 C CA . GLU A 1 279 ? -13.585 14.207 1.413 1.00 96.56 279 GLU A CA 1
ATOM 2310 C C . GLU A 1 279 ? -13.000 13.127 0.488 1.00 96.56 279 GLU A C 1
ATOM 2312 O O . GLU A 1 279 ? -13.665 12.138 0.180 1.00 96.56 279 GLU A O 1
ATOM 2317 N N . GLU A 1 280 ? -11.742 13.280 0.066 1.00 97.62 280 GLU A N 1
ATOM 2318 C CA . GLU A 1 280 ? -11.058 12.278 -0.760 1.00 97.62 280 GLU A CA 1
ATOM 2319 C C . GLU A 1 280 ? -10.842 10.967 0.001 1.00 97.62 280 GLU A C 1
ATOM 2321 O O . GLU A 1 280 ? -11.098 9.894 -0.546 1.00 97.62 280 GLU A O 1
ATOM 2326 N N . LEU A 1 281 ? -10.437 11.028 1.272 1.00 97.81 281 LEU A N 1
ATOM 2327 C CA . LEU A 1 281 ? -10.293 9.833 2.104 1.00 97.81 281 LEU A CA 1
ATOM 2328 C C . LEU A 1 281 ? -11.647 9.141 2.351 1.00 97.81 281 LEU A C 1
ATOM 2330 O O . LEU A 1 281 ? -11.711 7.912 2.341 1.00 97.81 281 LEU A O 1
ATOM 2334 N N . LEU A 1 282 ? -12.742 9.897 2.494 1.00 97.62 282 LEU A N 1
ATOM 2335 C CA . LEU A 1 282 ? -14.094 9.341 2.628 1.00 97.62 282 LEU A CA 1
ATOM 2336 C C . LEU A 1 282 ? -14.520 8.619 1.346 1.00 97.62 282 LEU A C 1
ATOM 2338 O O . LEU A 1 282 ? -15.047 7.507 1.410 1.00 97.62 282 LEU A O 1
ATOM 2342 N N . LYS A 1 283 ? -14.241 9.206 0.176 1.00 98.50 283 LYS A N 1
ATOM 2343 C CA . LYS A 1 283 ? -14.467 8.540 -1.115 1.00 98.50 283 LYS A CA 1
ATOM 2344 C C . LYS A 1 283 ? -13.654 7.253 -1.225 1.00 98.50 283 LYS A C 1
ATOM 2346 O O . LYS A 1 283 ? -14.202 6.245 -1.654 1.00 98.50 283 LYS A O 1
ATOM 2351 N N . ILE A 1 284 ? -12.388 7.254 -0.804 1.00 98.75 284 ILE A N 1
ATOM 2352 C CA . ILE A 1 284 ? -11.549 6.045 -0.798 1.00 98.75 284 ILE A CA 1
ATOM 2353 C C . ILE A 1 284 ? -12.161 4.959 0.093 1.00 98.75 284 ILE A C 1
ATOM 2355 O O . ILE A 1 284 ? -12.237 3.807 -0.332 1.00 98.75 284 ILE A O 1
ATOM 2359 N N . VAL A 1 285 ? -12.638 5.304 1.295 1.00 98.56 285 VAL A N 1
ATOM 2360 C CA . VAL A 1 285 ? -13.351 4.357 2.171 1.00 98.56 285 VAL A CA 1
ATOM 2361 C C . VAL A 1 285 ? -14.560 3.765 1.451 1.00 98.56 285 VAL A C 1
ATOM 2363 O O . VAL A 1 285 ? -14.683 2.544 1.400 1.00 98.56 285 VAL A O 1
ATOM 2366 N N . GLN A 1 286 ? -15.407 4.601 0.844 1.00 98.62 286 GLN A N 1
ATOM 2367 C CA . GLN A 1 286 ? -16.590 4.126 0.124 1.00 98.62 286 GLN A CA 1
ATOM 2368 C C . GLN A 1 286 ? -16.218 3.177 -1.022 1.00 98.62 286 GLN A C 1
ATOM 2370 O O . GLN A 1 286 ? -16.798 2.105 -1.136 1.00 98.62 286 GLN A O 1
ATOM 2375 N N . GLN A 1 287 ? -15.207 3.522 -1.819 1.00 98.81 287 GLN A N 1
ATOM 2376 C CA . GLN A 1 287 ? -14.744 2.693 -2.935 1.00 98.81 287 GLN A CA 1
ATOM 2377 C C . GLN A 1 287 ? -14.200 1.339 -2.473 1.00 98.81 287 GLN A C 1
ATOM 2379 O O . GLN A 1 287 ? -14.461 0.316 -3.103 1.00 98.81 287 GLN A O 1
ATOM 2384 N N . LEU A 1 288 ? -13.449 1.314 -1.368 1.00 98.88 288 LEU A N 1
ATOM 2385 C CA . LEU A 1 288 ? -12.948 0.071 -0.785 1.00 98.88 288 LEU A CA 1
ATOM 2386 C C . LEU A 1 288 ? -14.102 -0.812 -0.294 1.00 98.88 288 LEU A C 1
ATOM 2388 O O . LEU A 1 288 ? -14.095 -2.011 -0.568 1.00 98.88 288 LEU A O 1
ATOM 2392 N N . LEU A 1 289 ? -15.100 -0.231 0.379 1.00 98.75 289 LEU A N 1
ATOM 2393 C CA . LEU A 1 289 ? -16.294 -0.950 0.836 1.00 98.75 289 LEU A CA 1
ATOM 2394 C C . LEU A 1 289 ? -17.137 -1.469 -0.340 1.00 98.75 289 LEU A C 1
ATOM 2396 O O . LEU A 1 289 ? -17.536 -2.631 -0.330 1.00 98.75 289 LEU A O 1
ATOM 2400 N N . ASP A 1 290 ? -17.340 -0.660 -1.383 1.00 98.50 290 ASP A N 1
ATOM 2401 C CA . ASP A 1 290 ? -18.053 -1.057 -2.607 1.00 98.50 290 ASP A CA 1
ATOM 2402 C C . ASP A 1 290 ? -17.335 -2.201 -3.341 1.00 98.50 290 ASP A C 1
ATOM 2404 O O . ASP A 1 290 ? -17.973 -3.067 -3.941 1.00 98.50 290 ASP A O 1
ATOM 2408 N N . ALA A 1 291 ? -16.001 -2.242 -3.259 1.00 98.50 291 ALA A N 1
ATOM 2409 C CA . ALA A 1 291 ? -15.187 -3.341 -3.769 1.00 98.50 291 ALA A CA 1
ATOM 2410 C C . ALA A 1 291 ? -15.179 -4.586 -2.860 1.00 98.50 291 ALA A C 1
ATOM 2412 O O . ALA A 1 291 ? -14.578 -5.598 -3.230 1.00 98.50 291 ALA A O 1
ATOM 2413 N N . GLY A 1 292 ? -15.843 -4.535 -1.700 1.00 98.31 292 GLY A N 1
ATOM 2414 C CA . GLY A 1 292 ? -15.990 -5.647 -0.764 1.00 98.31 292 GLY A CA 1
ATOM 2415 C C . GLY A 1 292 ? -14.912 -5.734 0.316 1.00 98.31 292 GLY A C 1
ATOM 2416 O O . GLY A 1 292 ? -14.659 -6.834 0.797 1.00 98.31 292 GLY A O 1
ATOM 2417 N N . ALA A 1 293 ? -14.255 -4.624 0.673 1.00 98.62 293 ALA A N 1
ATOM 2418 C CA . ALA A 1 293 ? -13.362 -4.587 1.833 1.00 98.62 293 ALA A CA 1
ATOM 2419 C C . ALA A 1 293 ? -14.124 -4.918 3.121 1.00 98.62 293 ALA A C 1
ATOM 2421 O O . ALA A 1 293 ? -15.190 -4.354 3.369 1.00 98.62 293 ALA A O 1
ATOM 2422 N N . ASP A 1 294 ? -13.556 -5.781 3.959 1.00 98.50 294 ASP A N 1
ATOM 2423 C CA . ASP A 1 294 ? -14.185 -6.214 5.205 1.00 98.50 294 ASP A CA 1
ATOM 2424 C C . ASP A 1 294 ? -14.007 -5.171 6.338 1.00 98.50 294 ASP A C 1
ATOM 2426 O O . ASP A 1 294 ? -12.896 -5.015 6.869 1.00 98.50 294 ASP A O 1
ATOM 2430 N N . PRO A 1 295 ? -15.080 -4.478 6.786 1.00 98.38 295 PRO A N 1
ATOM 2431 C CA . PRO A 1 295 ? -15.007 -3.540 7.911 1.00 98.38 295 PRO A CA 1
ATOM 2432 C C . PRO A 1 295 ? -14.747 -4.229 9.262 1.00 98.38 295 PRO A C 1
ATOM 2434 O O . PRO A 1 295 ? -14.444 -3.546 10.245 1.00 98.38 295 PRO A O 1
ATOM 2437 N N . ASN A 1 296 ? -14.839 -5.561 9.319 1.00 98.44 296 ASN A N 1
ATOM 2438 C CA . ASN A 1 296 ? -14.632 -6.394 10.503 1.00 98.44 296 ASN A CA 1
ATOM 2439 C C . ASN A 1 296 ? -13.256 -7.068 10.537 1.00 98.44 296 ASN A C 1
ATOM 2441 O O . ASN A 1 296 ? -12.961 -7.799 11.491 1.00 98.44 296 ASN A O 1
ATOM 2445 N N . TYR A 1 297 ? -12.401 -6.826 9.536 1.00 98.25 297 TYR A N 1
ATOM 2446 C CA . TYR A 1 297 ? -11.079 -7.437 9.485 1.00 98.25 297 TYR A CA 1
ATOM 2447 C C . TYR A 1 297 ? -10.280 -7.060 10.738 1.00 98.25 297 TYR A C 1
ATOM 2449 O O . TYR A 1 297 ? -10.115 -5.886 11.074 1.00 98.25 297 TYR A O 1
ATOM 2457 N N . LYS A 1 298 ? -9.778 -8.069 11.449 1.00 96.88 298 LYS A N 1
ATOM 2458 C CA . LYS A 1 298 ? -9.103 -7.907 12.740 1.00 96.88 298 LYS A CA 1
ATOM 2459 C C . LYS A 1 298 ? -7.614 -7.628 12.572 1.00 96.88 298 LYS A C 1
ATOM 2461 O O . LYS A 1 298 ? -6.906 -8.370 11.895 1.00 96.88 298 LYS A O 1
ATOM 2466 N N . HIS A 1 299 ? -7.142 -6.596 13.259 1.00 94.38 299 HIS A N 1
ATOM 2467 C CA . HIS A 1 299 ? -5.770 -6.112 13.217 1.00 94.38 299 HIS A CA 1
ATOM 2468 C C . HIS A 1 299 ? -5.137 -6.146 14.606 1.00 94.38 299 HIS A C 1
ATOM 2470 O O . HIS A 1 299 ? -5.760 -5.776 15.602 1.00 94.38 299 HIS A O 1
ATOM 2476 N N . ASP A 1 300 ? -3.870 -6.550 14.658 1.00 90.94 300 ASP A N 1
ATOM 2477 C CA . ASP A 1 300 ? -3.057 -6.486 15.869 1.00 90.94 300 ASP A CA 1
ATOM 2478 C C . ASP A 1 300 ? -2.067 -5.332 15.728 1.00 90.94 300 ASP A C 1
ATOM 2480 O O . ASP A 1 300 ? -1.115 -5.416 14.947 1.00 90.94 300 ASP A O 1
ATOM 2484 N N . VAL A 1 301 ? -2.268 -4.266 16.496 1.00 83.38 301 VAL A N 1
ATOM 2485 C CA . VAL A 1 301 ? -1.456 -3.049 16.446 1.00 83.38 301 VAL A CA 1
ATOM 2486 C C . VAL A 1 301 ? -0.961 -2.689 17.842 1.00 83.38 301 VAL A C 1
ATOM 2488 O O . VAL A 1 301 ? -1.744 -2.433 18.751 1.00 83.38 301 VAL A O 1
ATOM 2491 N N . ARG A 1 302 ? 0.363 -2.631 18.029 1.00 81.69 302 ARG A N 1
ATOM 2492 C CA . ARG A 1 302 ? 0.985 -2.229 19.306 1.00 81.69 302 ARG A CA 1
ATOM 2493 C C . ARG A 1 302 ? 0.477 -3.078 20.485 1.00 81.69 302 ARG A C 1
ATOM 2495 O O . ARG A 1 302 ? 0.736 -4.268 20.537 1.00 81.69 302 ARG A O 1
ATOM 2502 N N . TYR A 1 303 ? -0.228 -2.490 21.443 1.00 83.69 303 TYR A N 1
ATOM 2503 C CA . TYR A 1 303 ? -0.787 -3.163 22.618 1.00 83.69 303 TYR A CA 1
ATOM 2504 C C . TYR A 1 303 ? -2.262 -3.565 22.430 1.00 83.69 303 TYR A C 1
ATOM 2506 O O . TYR A 1 303 ? -2.932 -3.891 23.408 1.00 83.69 303 TYR A O 1
ATOM 2514 N N . ILE A 1 304 ? -2.776 -3.528 21.197 1.00 89.50 304 ILE A N 1
ATOM 2515 C CA . ILE A 1 304 ? -4.161 -3.851 20.850 1.00 89.50 304 ILE A CA 1
ATOM 2516 C C . ILE A 1 304 ? -4.198 -5.056 19.909 1.00 89.50 304 ILE A C 1
ATOM 2518 O O . ILE A 1 304 ? -3.451 -5.115 18.932 1.00 89.50 304 ILE A O 1
ATOM 2522 N N . ARG A 1 305 ? -5.085 -6.012 20.186 1.00 92.31 305 ARG A N 1
ATOM 2523 C CA . ARG A 1 305 ? -5.322 -7.201 19.362 1.00 92.31 305 ARG A CA 1
ATOM 2524 C C . ARG A 1 305 ? -6.774 -7.294 18.936 1.00 92.31 305 ARG A C 1
ATOM 2526 O O . ARG A 1 305 ? -7.675 -7.187 19.765 1.00 92.31 305 ARG A O 1
ATOM 2533 N N . GLY A 1 306 ? -6.989 -7.561 17.654 1.00 94.94 306 GLY A N 1
ATOM 2534 C CA . GLY A 1 306 ? -8.321 -7.700 17.078 1.00 94.94 306 GLY A CA 1
ATOM 2535 C C . GLY A 1 306 ? -9.078 -6.393 16.828 1.00 94.94 306 GLY A C 1
ATOM 2536 O O . GLY A 1 306 ? -10.304 -6.431 16.779 1.00 94.94 306 GLY A O 1
ATOM 2537 N N . TYR A 1 307 ? -8.380 -5.267 16.661 1.00 95.81 307 TYR A N 1
ATOM 2538 C CA . TYR A 1 307 ? -9.001 -3.987 16.305 1.00 95.81 307 TYR A CA 1
ATOM 2539 C C . TYR A 1 307 ? -9.517 -4.007 14.862 1.00 95.81 307 TYR A C 1
ATOM 2541 O O . TYR A 1 307 ? -8.841 -4.537 13.979 1.00 95.81 307 TYR A O 1
ATOM 2549 N N . THR A 1 308 ? -10.685 -3.430 14.593 1.00 97.38 308 THR A N 1
ATOM 2550 C CA . THR A 1 308 ? -11.283 -3.422 13.245 1.00 97.38 308 THR A CA 1
ATOM 2551 C C . THR A 1 308 ? -11.276 -2.020 12.622 1.00 97.38 308 THR A C 1
ATOM 2553 O O . THR A 1 308 ? -11.190 -1.028 13.349 1.00 97.38 308 THR A O 1
ATOM 2556 N N . PRO A 1 309 ? -11.381 -1.890 11.285 1.00 97.75 309 PRO A N 1
ATOM 2557 C CA . PRO A 1 309 ? -11.602 -0.593 10.646 1.00 97.75 309 PRO A CA 1
ATOM 2558 C C . PRO A 1 309 ? -12.806 0.170 11.216 1.00 97.75 309 PRO A C 1
ATOM 2560 O O . PRO A 1 309 ? -12.705 1.373 11.446 1.00 97.75 309 PRO A O 1
ATOM 2563 N N . LEU A 1 310 ? -13.911 -0.527 11.516 1.00 98.06 310 LEU A N 1
ATOM 2564 C CA . LEU A 1 310 ? -15.088 0.087 12.136 1.00 98.06 310 LEU A CA 1
ATOM 2565 C C . LEU A 1 310 ? -14.781 0.662 13.526 1.00 98.06 310 LEU A C 1
ATOM 2567 O O . LEU A 1 310 ? -15.229 1.761 13.842 1.00 98.06 310 LEU A O 1
ATOM 2571 N N . MET A 1 311 ? -13.964 -0.018 14.333 1.00 97.56 311 MET A N 1
ATOM 2572 C CA . MET A 1 311 ? -13.521 0.506 15.631 1.00 97.56 311 MET A CA 1
ATOM 2573 C C . MET A 1 311 ? -12.720 1.809 15.499 1.00 97.56 311 MET A C 1
ATOM 2575 O O . MET A 1 311 ? -12.914 2.716 16.308 1.00 97.56 311 MET A O 1
ATOM 2579 N N . LEU A 1 312 ? -11.894 1.954 14.453 1.00 95.88 312 LEU A N 1
ATOM 2580 C CA . LEU A 1 312 ? -11.216 3.225 14.167 1.00 95.88 312 LEU A CA 1
ATOM 2581 C C . LEU A 1 312 ? -12.200 4.342 13.799 1.00 95.88 312 LEU A C 1
ATOM 2583 O O . LEU A 1 312 ? -11.986 5.482 14.197 1.00 95.88 312 LEU A O 1
ATOM 2587 N N . ALA A 1 313 ? -13.287 4.047 13.080 1.00 96.62 313 ALA A N 1
ATOM 2588 C CA . ALA A 1 313 ? -14.309 5.054 12.782 1.00 96.62 313 ALA A CA 1
ATOM 2589 C C . ALA A 1 313 ? -14.959 5.601 14.067 1.00 96.62 313 ALA A C 1
ATOM 2591 O O . ALA A 1 313 ? -15.176 6.808 14.185 1.00 96.62 313 ALA A O 1
ATOM 2592 N N . ILE A 1 314 ? -15.188 4.724 15.056 1.00 97.25 314 ILE A N 1
ATOM 2593 C CA . ILE A 1 314 ? -15.685 5.108 16.384 1.00 97.25 314 ILE A CA 1
ATOM 2594 C C . ILE A 1 314 ? -14.651 5.969 17.109 1.00 97.25 314 ILE A C 1
ATOM 2596 O O . ILE A 1 314 ? -14.982 7.049 17.587 1.00 97.25 314 ILE A O 1
ATOM 2600 N N . GLU A 1 315 ? -13.400 5.516 17.182 1.00 94.81 315 GLU A N 1
ATOM 2601 C CA . GLU A 1 315 ? -12.298 6.236 17.833 1.00 94.81 315 GLU A CA 1
ATOM 2602 C C . GLU A 1 315 ? -12.089 7.647 17.266 1.00 94.81 315 GLU A C 1
ATOM 2604 O O . GLU A 1 315 ? -11.795 8.578 18.012 1.00 94.81 315 GLU A O 1
ATOM 2609 N N . LEU A 1 316 ? -12.269 7.816 15.956 1.00 93.50 316 LEU A N 1
ATOM 2610 C CA . LEU A 1 316 ? -12.157 9.105 15.274 1.00 93.50 316 LEU A CA 1
ATOM 2611 C C . LEU A 1 316 ? -13.422 9.966 15.372 1.00 93.50 316 LEU A C 1
ATOM 2613 O O . LEU A 1 316 ? -13.412 11.088 14.873 1.00 93.50 316 LEU A O 1
ATOM 2617 N N . ASN A 1 317 ? -14.500 9.454 15.978 1.00 95.25 317 ASN A N 1
ATOM 2618 C CA . ASN A 1 317 ? -15.823 10.082 15.995 1.00 95.25 317 ASN A CA 1
ATOM 2619 C C . ASN A 1 317 ? -16.296 10.486 14.581 1.00 95.25 317 ASN A C 1
ATOM 2621 O O . ASN A 1 317 ? -16.905 11.533 14.399 1.00 95.25 317 ASN A O 1
ATOM 2625 N N . ASN A 1 318 ? -15.982 9.671 13.566 1.00 94.88 318 ASN A N 1
ATOM 2626 C CA . ASN A 1 318 ? -16.301 9.962 12.169 1.00 94.88 318 ASN A CA 1
ATOM 2627 C C . ASN A 1 318 ? -17.587 9.231 11.763 1.00 94.88 318 ASN A C 1
ATOM 2629 O O . ASN A 1 318 ? -17.547 8.099 11.270 1.00 94.88 318 ASN A O 1
ATOM 2633 N N . ASN A 1 319 ? -18.730 9.883 11.991 1.00 96.06 319 ASN A N 1
ATOM 2634 C CA . ASN A 1 319 ? -20.042 9.293 11.737 1.00 96.06 319 ASN A CA 1
ATOM 2635 C C . ASN A 1 319 ? -20.281 8.905 10.260 1.00 96.06 319 ASN A C 1
ATOM 2637 O O . ASN A 1 319 ? -20.725 7.784 10.019 1.00 96.06 319 ASN A O 1
ATOM 2641 N N . PRO A 1 320 ? -19.928 9.727 9.247 1.00 96.31 320 PRO A N 1
ATOM 2642 C CA . PRO A 1 320 ? -20.077 9.328 7.844 1.00 96.31 320 PRO A CA 1
ATOM 2643 C C . PRO A 1 320 ? -19.354 8.021 7.485 1.00 96.31 320 PRO A C 1
ATOM 2645 O O . PRO A 1 320 ? -19.923 7.167 6.805 1.00 96.31 320 PRO A O 1
ATOM 2648 N N . VAL A 1 321 ? -18.115 7.838 7.957 1.00 97.00 321 VAL A N 1
ATOM 2649 C CA . VAL A 1 321 ? -17.355 6.596 7.731 1.00 97.00 321 VAL A CA 1
ATOM 2650 C C . VAL A 1 321 ? -17.973 5.433 8.509 1.00 97.00 321 VAL A C 1
ATOM 2652 O O . VAL A 1 321 ? -18.111 4.336 7.966 1.00 97.00 321 VAL A O 1
ATOM 2655 N N . PHE A 1 322 ? -18.369 5.662 9.762 1.00 98.06 322 PHE A N 1
ATOM 2656 C CA . PHE A 1 322 ? -19.010 4.643 10.589 1.00 98.06 322 PHE A CA 1
ATOM 2657 C C . PHE A 1 322 ? -20.294 4.101 9.941 1.00 98.06 322 PHE A C 1
ATOM 2659 O O . PHE A 1 322 ? -20.430 2.886 9.787 1.00 98.06 322 PHE A O 1
ATOM 2666 N N . GLU A 1 323 ? -21.181 4.982 9.476 1.00 98.00 323 GLU A N 1
ATOM 2667 C CA . GLU A 1 323 ? -22.422 4.604 8.791 1.00 98.00 323 GLU A CA 1
ATOM 2668 C C . GLU A 1 323 ? -22.156 3.854 7.481 1.00 98.00 323 GLU A C 1
ATOM 2670 O O . GLU A 1 323 ? -22.803 2.842 7.190 1.00 98.00 323 GLU A O 1
ATOM 2675 N N . ALA A 1 324 ? -21.155 4.287 6.706 1.00 97.88 324 ALA A N 1
ATOM 2676 C CA . ALA A 1 324 ? -20.738 3.574 5.501 1.00 97.88 324 ALA A CA 1
ATOM 2677 C C . ALA A 1 324 ? -20.279 2.139 5.824 1.00 97.88 324 ALA A C 1
ATOM 2679 O O . ALA A 1 324 ? -20.700 1.186 5.163 1.00 97.88 324 ALA A O 1
ATOM 2680 N N . MET A 1 325 ? -19.475 1.959 6.877 1.00 98.38 325 MET A N 1
ATOM 2681 C CA . MET A 1 325 ? -19.010 0.640 7.314 1.00 98.38 325 MET A CA 1
ATOM 2682 C C . MET A 1 325 ? -20.141 -0.225 7.885 1.00 98.38 325 MET A C 1
ATOM 2684 O O . MET A 1 325 ? -20.190 -1.417 7.586 1.00 98.38 325 MET A O 1
ATOM 2688 N N . LYS A 1 326 ? -21.084 0.342 8.652 1.00 98.06 326 LYS A N 1
ATOM 2689 C CA . LYS A 1 326 ? -22.283 -0.372 9.135 1.00 98.06 326 LYS A CA 1
ATOM 2690 C C . LYS A 1 326 ? -23.128 -0.877 7.971 1.00 98.06 326 LYS A C 1
ATOM 2692 O O . LYS A 1 326 ? -23.489 -2.053 7.944 1.00 98.06 326 LYS A O 1
ATOM 2697 N N . LYS A 1 327 ? -23.377 -0.028 6.969 1.00 97.62 327 LYS A N 1
ATOM 2698 C CA . LYS A 1 327 ? -24.092 -0.410 5.741 1.00 97.62 327 LYS A CA 1
ATOM 2699 C C . LYS A 1 327 ? -23.384 -1.536 4.980 1.00 97.62 327 LYS A C 1
ATOM 2701 O O . LYS A 1 327 ? -24.054 -2.378 4.388 1.00 97.62 327 LYS A O 1
ATOM 2706 N N . ALA A 1 328 ? -22.055 -1.577 5.033 1.00 98.00 328 ALA A N 1
ATOM 2707 C CA . ALA A 1 328 ? -21.233 -2.637 4.455 1.00 98.00 328 ALA A CA 1
ATOM 2708 C C . ALA A 1 328 ? -21.107 -3.901 5.341 1.00 98.00 328 ALA A C 1
ATOM 2710 O O . ALA A 1 328 ? -20.303 -4.779 5.039 1.00 98.00 328 ALA A O 1
ATOM 2711 N N . GLY A 1 329 ? -21.893 -4.025 6.418 1.00 97.94 329 GLY A N 1
ATOM 2712 C CA . GLY A 1 329 ? -21.902 -5.209 7.289 1.00 97.94 329 GLY A CA 1
ATOM 2713 C C . GLY A 1 329 ? -20.962 -5.127 8.494 1.00 97.94 329 GLY A C 1
ATOM 2714 O O . GLY A 1 329 ? -20.608 -6.154 9.073 1.00 97.94 329 GLY A O 1
ATOM 2715 N N . GLY A 1 330 ? -20.544 -3.923 8.880 1.00 97.94 330 GLY A N 1
ATOM 2716 C CA . GLY A 1 330 ? -19.752 -3.682 10.081 1.00 97.94 330 GLY A CA 1
ATOM 2717 C C . GLY A 1 330 ? -20.478 -4.099 11.367 1.00 97.94 330 GLY A C 1
ATOM 2718 O O . GLY A 1 330 ? -21.620 -3.708 11.608 1.00 97.94 330 GLY A O 1
ATOM 2719 N N . ASP A 1 331 ? -19.799 -4.877 12.207 1.00 97.94 331 ASP A N 1
ATOM 2720 C CA . ASP A 1 331 ? -20.325 -5.486 13.426 1.00 97.94 331 ASP A CA 1
ATOM 2721 C C . ASP A 1 331 ? -19.798 -4.767 14.678 1.00 97.94 331 ASP A C 1
ATOM 2723 O O . ASP A 1 331 ? -18.622 -4.864 15.045 1.00 97.94 331 ASP A O 1
ATOM 2727 N N . THR A 1 332 ? -20.694 -4.058 15.370 1.00 97.56 332 THR A N 1
ATOM 2728 C CA . THR A 1 332 ? -20.387 -3.341 16.618 1.00 97.56 332 THR A CA 1
ATOM 2729 C C . THR A 1 332 ? -20.255 -4.265 17.833 1.00 97.56 332 THR A C 1
ATOM 2731 O O . THR A 1 332 ? -19.805 -3.816 18.889 1.00 97.56 332 THR A O 1
ATOM 2734 N N . SER A 1 333 ? -20.584 -5.556 17.708 1.00 97.25 333 SER A N 1
ATOM 2735 C CA . SER A 1 333 ? -20.471 -6.542 18.791 1.00 97.25 333 SER A CA 1
ATOM 2736 C C . SER A 1 333 ? -19.069 -7.141 18.943 1.00 97.25 333 SER A C 1
ATOM 2738 O O . SER A 1 333 ? -18.768 -7.760 19.970 1.00 97.25 333 SER A O 1
ATOM 2740 N N . ILE A 1 334 ? -18.187 -6.937 17.956 1.00 97.06 334 ILE A N 1
ATOM 2741 C CA . ILE A 1 334 ? -16.808 -7.430 18.005 1.00 97.06 334 ILE A CA 1
ATOM 2742 C C . ILE A 1 334 ? -16.071 -6.810 19.198 1.00 97.06 334 ILE A C 1
ATOM 2744 O O . ILE A 1 334 ? -16.116 -5.607 19.445 1.00 97.06 334 ILE A O 1
ATOM 2748 N N . THR A 1 335 ? -15.347 -7.654 19.933 1.00 97.44 335 THR A N 1
ATOM 2749 C CA . THR A 1 335 ? -14.457 -7.238 21.023 1.00 97.44 335 THR A CA 1
ATOM 2750 C C . THR A 1 335 ? -12.995 -7.328 20.609 1.00 97.44 335 THR A C 1
ATOM 2752 O O . THR A 1 335 ? -12.628 -8.215 19.831 1.00 97.44 335 THR A O 1
ATOM 2755 N N . PHE A 1 336 ? -12.160 -6.500 21.225 1.00 96.75 336 PHE A N 1
ATOM 2756 C CA . PHE A 1 336 ? -10.707 -6.505 21.081 1.00 96.75 336 PHE A CA 1
ATOM 2757 C C . PHE A 1 336 ? -10.034 -6.653 22.450 1.00 96.75 336 PHE A C 1
ATOM 2759 O O . PHE A 1 336 ? -10.654 -6.407 23.487 1.00 96.75 336 PHE A O 1
ATOM 2766 N N . ASP A 1 337 ? -8.765 -7.049 22.456 1.00 94.56 337 ASP A N 1
ATOM 2767 C CA . ASP A 1 337 ? -7.961 -7.122 23.673 1.00 94.56 337 ASP A CA 1
ATOM 2768 C C . ASP A 1 337 ? -6.949 -5.968 23.696 1.00 94.56 337 ASP A C 1
ATOM 2770 O O . ASP A 1 337 ? -6.239 -5.732 22.722 1.00 94.56 337 ASP A O 1
ATOM 2774 N N . TYR A 1 338 ? -6.864 -5.260 24.819 1.00 89.81 338 TYR A N 1
ATOM 2775 C CA . TYR A 1 338 ? -5.937 -4.154 25.067 1.00 89.81 338 TYR A CA 1
ATOM 2776 C C . TYR A 1 338 ? -5.042 -4.483 26.264 1.00 89.81 338 TYR A C 1
ATOM 2778 O O . TYR A 1 338 ? -5.533 -4.947 27.297 1.00 89.81 338 TYR A O 1
ATOM 2786 N N . TYR A 1 339 ? -3.738 -4.240 26.153 1.00 87.06 339 TYR A N 1
ATOM 2787 C CA . TYR A 1 339 ? -2.797 -4.421 27.256 1.00 87.06 339 TYR A CA 1
ATOM 2788 C C . TYR A 1 339 ? -2.648 -3.134 28.076 1.00 87.06 339 TYR A C 1
ATOM 2790 O O . TYR A 1 339 ? -2.143 -2.129 27.585 1.00 87.06 339 TYR A O 1
ATOM 2798 N N . ASP A 1 340 ? -3.031 -3.177 29.353 1.00 83.88 340 ASP A N 1
ATOM 2799 C CA . ASP A 1 340 ? -3.022 -2.013 30.257 1.00 83.88 340 ASP A CA 1
ATOM 2800 C C . ASP A 1 340 ? -1.666 -1.722 30.924 1.00 83.88 340 ASP A C 1
ATOM 2802 O O . ASP A 1 340 ? -1.573 -0.895 31.831 1.00 83.88 340 ASP A O 1
ATOM 2806 N N . GLY A 1 341 ? -0.611 -2.422 30.502 1.00 81.19 341 GLY A N 1
ATOM 2807 C CA . GLY A 1 341 ? 0.703 -2.398 31.143 1.00 81.19 341 GLY A CA 1
ATOM 2808 C C . GLY A 1 341 ? 0.923 -3.540 32.142 1.00 81.19 341 GLY A C 1
ATOM 2809 O O . GLY A 1 341 ? 2.070 -3.815 32.493 1.00 81.19 341 GLY A O 1
ATOM 2810 N N . LYS A 1 342 ? -0.137 -4.241 32.570 1.00 85.06 342 LYS A N 1
ATOM 2811 C CA . LYS A 1 342 ? -0.072 -5.365 33.521 1.00 85.06 342 LYS A CA 1
ATOM 2812 C C . LYS A 1 342 ? -0.726 -6.636 32.987 1.00 85.06 342 LYS A C 1
ATOM 2814 O O . LYS A 1 342 ? -0.210 -7.728 33.218 1.00 85.06 342 LYS A O 1
ATOM 2819 N N . LYS A 1 343 ? -1.871 -6.523 32.312 1.00 88.75 343 LYS A N 1
ATOM 2820 C CA . LYS A 1 343 ? -2.632 -7.658 31.777 1.00 88.75 343 LYS A CA 1
ATOM 2821 C C . LYS A 1 343 ? -3.404 -7.283 30.515 1.00 88.75 343 LYS A C 1
ATOM 2823 O O . LYS A 1 343 ? -3.646 -6.116 30.225 1.00 88.75 343 LYS A O 1
ATOM 2828 N N . TRP A 1 344 ? -3.822 -8.311 29.783 1.00 89.88 344 TRP A N 1
ATOM 2829 C CA . TRP A 1 344 ? -4.756 -8.158 28.672 1.00 89.88 344 TRP A CA 1
ATOM 2830 C C . TRP A 1 344 ? -6.180 -7.998 29.205 1.00 89.88 344 TRP A C 1
ATOM 2832 O O . TRP A 1 344 ? -6.650 -8.801 30.014 1.00 89.88 344 TRP A O 1
ATOM 2842 N N . CYS A 1 345 ? -6.851 -6.950 28.743 1.00 93.50 345 CYS A N 1
ATOM 2843 C CA . CYS A 1 345 ? -8.217 -6.594 29.086 1.00 93.50 345 CYS A CA 1
ATOM 2844 C C . CYS A 1 345 ? -9.073 -6.615 27.821 1.00 93.50 345 CYS A C 1
ATOM 2846 O O . CYS A 1 345 ? -8.720 -5.990 26.825 1.00 93.50 345 CYS A O 1
ATOM 2848 N N . LYS A 1 346 ? -10.217 -7.296 27.880 1.00 97.00 346 LYS A N 1
ATOM 2849 C CA . LYS A 1 346 ? -11.183 -7.305 26.782 1.00 97.00 346 LYS A CA 1
ATOM 2850 C C . LYS A 1 346 ? -12.026 -6.032 26.802 1.00 97.00 346 LYS A C 1
ATOM 2852 O O . LYS A 1 346 ? -12.481 -5.614 27.868 1.00 97.00 346 LYS A O 1
ATOM 2857 N N . LYS A 1 347 ? -12.230 -5.440 25.629 1.00 97.31 347 LYS A N 1
ATOM 2858 C CA . LYS A 1 347 ? -12.956 -4.187 25.409 1.00 97.31 347 LYS A CA 1
ATOM 2859 C C . LYS A 1 347 ? -13.878 -4.287 24.194 1.00 97.31 347 LYS A C 1
ATOM 2861 O O . LYS A 1 347 ? -13.700 -5.147 23.332 1.00 97.31 347 LYS A O 1
ATOM 2866 N N . SER A 1 348 ? -14.895 -3.436 24.166 1.00 97.12 348 SER A N 1
ATOM 2867 C CA . SER A 1 348 ? -15.968 -3.405 23.165 1.00 97.12 348 SER A CA 1
ATOM 2868 C C . SER A 1 348 ? -16.023 -2.068 22.421 1.00 97.12 348 SER A C 1
ATOM 2870 O O . SER A 1 348 ? -15.383 -1.095 22.822 1.00 97.12 348 SER A O 1
ATOM 2872 N N . CYS A 1 349 ? -16.850 -1.980 21.376 1.00 97.19 349 CYS A N 1
ATOM 2873 C CA . CYS A 1 349 ? -17.152 -0.713 20.702 1.00 97.19 349 CYS A CA 1
ATOM 2874 C C . CYS A 1 349 ? -17.734 0.350 21.654 1.00 97.19 349 CYS A C 1
ATOM 2876 O O . CYS A 1 349 ? -17.423 1.533 21.521 1.00 97.19 349 CYS A O 1
ATOM 2878 N N . ALA A 1 350 ? -18.519 -0.061 22.657 1.00 97.12 350 ALA A N 1
ATOM 2879 C CA . ALA A 1 350 ? -19.054 0.843 23.676 1.00 97.12 350 ALA A CA 1
ATOM 2880 C C . ALA A 1 350 ? -17.953 1.421 24.577 1.00 97.12 350 ALA A C 1
ATOM 2882 O O . ALA A 1 350 ? -17.993 2.606 24.912 1.00 97.12 350 ALA A O 1
ATOM 2883 N N . ASP A 1 351 ? -16.937 0.618 24.916 1.00 97.00 351 ASP A N 1
ATOM 2884 C CA . ASP A 1 351 ? -15.766 1.111 25.643 1.00 97.00 351 ASP A CA 1
ATOM 2885 C C . ASP A 1 351 ? -14.992 2.153 24.821 1.00 97.00 351 ASP A C 1
ATOM 2887 O O . ASP A 1 351 ? -14.589 3.171 25.379 1.00 97.00 351 ASP A O 1
ATOM 2891 N N . ILE A 1 352 ? -14.813 1.932 23.508 1.00 96.00 352 ILE A N 1
ATOM 2892 C CA . ILE A 1 352 ? -14.146 2.892 22.605 1.00 96.00 352 ILE A CA 1
ATOM 2893 C C . ILE A 1 352 ? -14.932 4.203 22.572 1.00 96.00 352 ILE A C 1
ATOM 2895 O O . ILE A 1 352 ? -14.366 5.258 22.857 1.00 96.00 352 ILE A O 1
ATOM 2899 N N . LYS A 1 353 ? -16.244 4.137 22.295 1.00 96.69 353 LYS A N 1
ATOM 2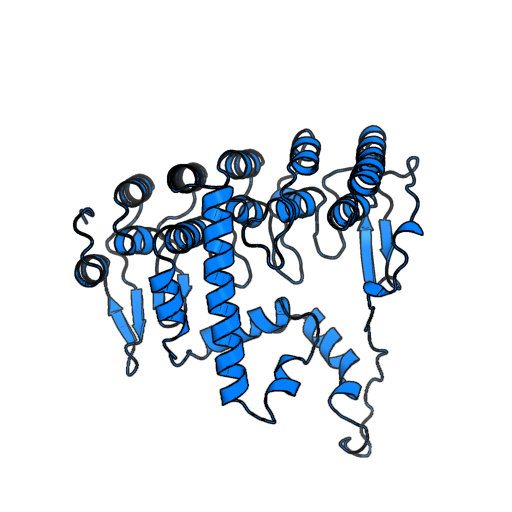900 C CA . LYS A 1 353 ? -17.127 5.314 22.257 1.00 96.69 353 LYS A CA 1
ATOM 2901 C C . LYS A 1 353 ? -17.058 6.110 23.562 1.00 96.69 353 LYS A C 1
ATOM 2903 O O . LYS A 1 353 ? -16.988 7.336 23.525 1.00 96.69 353 LYS A O 1
ATOM 2908 N N . SER A 1 354 ? -17.062 5.428 24.710 1.00 96.38 354 SER A N 1
ATOM 2909 C CA . SER A 1 354 ? -16.956 6.082 26.017 1.00 96.38 354 SER A CA 1
ATOM 2910 C C . SER A 1 354 ? -15.579 6.698 26.258 1.00 96.38 354 SER A C 1
ATOM 2912 O O . SER A 1 354 ? -15.506 7.785 26.823 1.00 96.38 354 SER A O 1
ATOM 2914 N N . TYR A 1 355 ? -14.497 6.016 25.876 1.00 94.19 355 TYR A N 1
ATOM 2915 C CA . TYR A 1 355 ? -13.130 6.478 26.123 1.00 94.19 355 TYR A CA 1
ATOM 2916 C C . TYR A 1 355 ? -12.772 7.696 25.264 1.00 94.19 355 TYR A C 1
ATOM 2918 O O . TYR A 1 355 ? -12.244 8.678 25.781 1.00 94.19 355 TYR A O 1
ATOM 2926 N N . TYR A 1 356 ? -13.120 7.666 23.975 1.00 92.69 356 TYR A N 1
ATOM 2927 C CA . TYR A 1 356 ? -12.845 8.755 23.031 1.00 92.69 356 TYR A CA 1
ATOM 2928 C C . TYR A 1 356 ? -13.939 9.829 22.993 1.00 92.69 356 TYR A C 1
ATOM 2930 O O . TYR A 1 356 ? -13.819 10.798 22.251 1.00 92.69 356 TYR A O 1
ATOM 2938 N N . SER A 1 357 ? -14.986 9.700 23.819 1.00 94.88 357 SER A N 1
ATOM 2939 C CA . SER A 1 357 ? -16.135 10.617 23.833 1.00 94.88 357 SER A CA 1
ATOM 2940 C C . SER A 1 357 ? -16.763 10.799 22.445 1.00 94.88 357 SER A C 1
ATOM 2942 O O . SER A 1 357 ? -17.095 11.915 22.047 1.00 94.88 357 SER A O 1
ATOM 2944 N N . SER A 1 358 ? -16.940 9.700 21.706 1.00 94.50 358 SER A N 1
ATOM 2945 C CA . SER A 1 358 ? -17.427 9.708 20.322 1.00 94.50 358 SER A CA 1
ATOM 2946 C C . SER A 1 358 ? -18.936 9.955 20.266 1.00 94.50 358 SER A C 1
ATOM 2948 O O . SER A 1 358 ? -19.737 9.031 20.101 1.00 94.50 358 SER A O 1
ATOM 2950 N N . GLN A 1 359 ? -19.354 11.194 20.515 1.00 94.94 359 GLN A N 1
ATOM 2951 C CA . GLN A 1 359 ? -20.758 11.574 20.692 1.00 94.94 359 GLN A CA 1
ATOM 2952 C C . GLN A 1 359 ? -21.599 11.404 19.422 1.00 94.94 359 GLN A C 1
ATOM 2954 O O . GLN A 1 359 ? -22.789 11.136 19.547 1.00 94.94 359 GLN A O 1
ATOM 2959 N N . GLU A 1 360 ? -20.992 11.480 18.237 1.00 94.00 360 GLU A N 1
ATOM 2960 C CA . GLU A 1 360 ? -21.701 11.414 16.951 1.00 94.00 360 GLU A CA 1
ATOM 2961 C C . GLU A 1 360 ? -22.035 9.984 16.504 1.00 94.00 360 GLU A C 1
ATOM 2963 O O . GLU A 1 360 ? -22.776 9.806 15.547 1.00 94.00 360 GLU A O 1
ATOM 2968 N N . ILE A 1 361 ? -21.501 8.969 17.186 1.00 96.19 361 ILE A N 1
ATOM 2969 C CA . ILE A 1 361 ? -21.631 7.558 16.797 1.00 96.19 361 ILE A CA 1
ATOM 2970 C C . ILE A 1 361 ? -22.807 6.881 17.508 1.00 96.19 361 ILE A C 1
ATOM 2972 O O . ILE A 1 361 ? -22.851 6.882 18.736 1.00 96.19 361 ILE A O 1
ATOM 2976 N N . GLU A 1 362 ? -23.698 6.193 16.802 1.00 93.44 362 GLU A N 1
ATOM 2977 C CA . GLU A 1 362 ? -24.766 5.382 17.413 1.00 93.44 362 GLU A CA 1
ATOM 2978 C C . GLU A 1 362 ? -24.481 3.876 17.225 1.00 93.44 362 GLU A C 1
ATOM 2980 O O . GLU A 1 362 ? -24.257 3.423 16.107 1.00 93.44 362 GLU A O 1
ATOM 2985 N N . LEU A 1 363 ? -24.394 3.094 18.315 1.00 91.50 363 LEU A N 1
ATOM 2986 C CA . LEU A 1 363 ? -23.866 1.710 18.286 1.00 91.50 363 LEU A CA 1
ATOM 2987 C C . LEU A 1 363 ? -24.891 0.620 17.966 1.00 91.50 363 LEU A C 1
ATOM 2989 O O . LEU A 1 363 ? -25.973 0.647 18.588 1.00 91.50 363 LEU A O 1
#

Radius of gyration: 22.71 Å; Cα contacts (8 Å, |Δi|>4): 510; chains: 1; bounding box: 64×45×65 Å

Mean predicted aligned error: 6.5 Å

Secondary structure (DSSP, 8-state):
---HHHHHHHHHHHHHHS-GGGPPTT-----PPP----GGG--GGG----SSSTTPEEEETTTTEEEEHHHHHHHHHTT-SSHHHHHHHHHHHHHHHHTT--TTPPPTT---HHHHHHHTT-TT-SSPPP---HHHHHHTTS---HHHHT---TTT---HHHHHHTTT-HHHHHHHHHTT--TT---TT---HHHHHHHHHHHHH-HHHHHHHHHS-----HHHHHHHHHHHHHH-SSTTHHHHTTTT-HHHHHHHHHHHHHHHHHHHHHHHHHH--HHHHHHHHHHHHHTT--TT--EEETTEEEE-HHHHHHHTT-HHHHHHHHHTT--TT--EEEE-SSSEEEE-HHHHHHHTT-TT---

Sequence (363 aa):
MIADWEVDMWARAFRQVFPRQGWFNGTDYPLLKPRLVSLSTFDYESIKPDYKNPNRMVSIANHTKRMPQLVYFCWRWGLADSKEKENDIFKIIKKLLDNNADVNVLSRENESALLFALEKLNVLALPCVKQNRTLFDLLIQYPHTSKTINSQTSKKQKYPLRLAVETGRADVVQKILEMGAKPDMVNFEKLTPLYFCMSMFDQLTNPQKIKTLIEENYQLDKQQAQLQQEYFRRNSEKAFYSWQKSTDNPKFEEKIQTSIQNASVEVTQKQLEKYSSEEELLKIVQQLLDAGADPNYKHDVRYIRGYTPLMLAIELNNNPVFEAMKKAGGDTSITFDYYDGKKWCKKSCADIKSYYSSQEIEL

Solvent-accessible surface area (backbone atoms only — not comparable to full-atom values): 20310 Å² total; per-residue (Å²): 132,90,50,72,71,54,54,54,45,47,53,25,44,40,66,83,75,53,48,79,90,77,57,67,82,95,61,89,72,81,84,50,73,62,82,80,65,60,68,87,76,54,69,71,82,76,68,74,88,52,59,91,51,23,65,43,74,41,66,42,72,91,65,72,45,45,27,25,42,58,34,47,42,39,50,48,38,74,64,46,91,42,73,66,55,30,50,54,38,47,53,51,49,52,52,26,47,78,45,67,31,62,68,57,55,51,24,81,49,41,45,36,32,60,47,43,25,34,60,30,38,23,44,74,41,83,76,78,53,76,75,50,61,69,60,40,67,58,54,70,76,52,90,68,46,51,68,53,38,60,29,51,20,73,75,70,33,52,33,45,57,53,36,22,55,43,30,37,35,36,70,55,35,48,53,43,45,78,50,54,32,67,41,65,58,57,39,87,81,56,49,32,44,59,43,46,52,54,53,49,48,44,39,62,78,40,48,64,62,55,45,51,62,65,69,53,86,70,87,61,48,76,68,44,47,49,46,52,52,48,50,50,64,54,72,46,92,54,94,53,60,79,62,75,57,67,77,83,53,63,70,63,51,49,54,52,50,52,52,52,50,48,51,48,51,56,54,35,26,56,34,37,68,71,61,32,49,72,68,33,49,50,46,39,49,50,51,35,43,76,65,62,30,65,32,64,50,65,29,71,53,78,59,34,37,45,46,26,40,42,52,50,24,38,54,67,42,36,40,73,60,33,53,53,30,43,77,65,68,33,62,68,83,57,58,28,38,37,52,78,86,84,51,79,41,80,44,42,47,68,53,41,28,63,73,59,61,20,78,69,55,87,131

pLDDT: mean 88.73, std 12.47, range [44.53, 98.88]

Organism: Aggregatibacter aphrophilus (NCBI:txid732)

Nearest PDB structures (foldseek):
  8fre-assembly2_B  TM=7.254E-01  e=1.530E-04  synthetic construct
  8frf-assembly3_G  TM=6.881E-01  e=3.140E-03  synthetic construct
  6tlh-assembly2_B  TM=6.123E-01  e=1.868E-03  Mus musculus
  8y1u-assembly1_A  TM=4.268E-01  e=6.308E-04  Homo sapiens
  3ui2-assembly1_A  TM=3.904E-01  e=5.800E-03  Arabidopsis thaliana